Protein AF-A0A7J7GD13-F1 (afdb_monomer)

Structure (mmCIF, N/CA/C/O backbone):
data_AF-A0A7J7GD13-F1
#
_entry.id   AF-A0A7J7GD13-F1
#
loop_
_atom_site.group_PDB
_atom_site.id
_atom_site.type_symbol
_atom_site.label_atom_id
_atom_site.label_alt_id
_atom_site.label_comp_id
_atom_site.label_asym_id
_atom_site.label_entity_id
_atom_site.label_seq_id
_atom_site.pdbx_PDB_ins_code
_atom_site.Cartn_x
_atom_site.Cartn_y
_atom_site.Cartn_z
_atom_site.occupancy
_atom_site.B_iso_or_equiv
_atom_site.auth_seq_id
_atom_site.auth_comp_id
_atom_site.auth_asym_id
_atom_site.auth_atom_id
_atom_site.pdbx_PDB_model_num
ATOM 1 N N . MET A 1 1 ? 20.157 -33.867 -25.858 1.00 37.59 1 MET A N 1
ATOM 2 C CA . MET A 1 1 ? 20.075 -34.233 -24.426 1.00 37.59 1 MET A CA 1
ATOM 3 C C . MET A 1 1 ? 19.777 -32.976 -23.620 1.00 37.59 1 MET A C 1
ATOM 5 O O . MET A 1 1 ? 20.691 -32.204 -23.361 1.00 37.59 1 MET A O 1
ATOM 9 N N . TYR A 1 2 ? 18.515 -32.733 -23.263 1.00 43.72 2 TYR A N 1
ATOM 10 C CA . TYR A 1 2 ? 18.184 -31.696 -22.284 1.00 43.72 2 TYR A CA 1
ATOM 11 C C . TYR A 1 2 ? 18.652 -32.196 -20.916 1.00 43.72 2 TYR A C 1
ATOM 13 O O . TYR A 1 2 ? 18.088 -33.141 -20.367 1.00 43.72 2 TYR A O 1
ATOM 21 N N . LYS A 1 3 ? 19.742 -31.624 -20.395 1.00 45.47 3 LYS A N 1
ATOM 22 C CA . LYS A 1 3 ? 20.149 -31.865 -19.010 1.00 45.47 3 LYS A CA 1
ATOM 23 C C . LYS A 1 3 ? 19.042 -31.303 -18.120 1.00 45.47 3 LYS A C 1
ATOM 25 O O . LYS A 1 3 ? 18.903 -30.089 -18.016 1.00 45.47 3 LYS A O 1
ATOM 30 N N . ASN A 1 4 ? 18.283 -32.192 -17.481 1.00 51.62 4 ASN A N 1
ATOM 31 C CA . ASN A 1 4 ? 17.417 -31.897 -16.340 1.00 51.62 4 ASN A CA 1
ATOM 32 C C . ASN A 1 4 ? 18.278 -31.433 -15.154 1.00 51.62 4 ASN A C 1
ATOM 34 O O . ASN A 1 4 ? 18.417 -32.127 -14.148 1.00 51.62 4 ASN A O 1
ATOM 38 N N . VAL A 1 5 ? 18.890 -30.257 -15.272 1.00 56.25 5 VAL A N 1
ATOM 39 C CA . VAL A 1 5 ? 19.387 -29.536 -14.109 1.00 56.25 5 VAL A CA 1
ATOM 40 C C . VAL A 1 5 ? 18.136 -28.972 -13.459 1.00 56.25 5 VAL A C 1
ATOM 42 O O . VAL A 1 5 ? 17.621 -27.942 -13.887 1.00 56.25 5 VAL A O 1
ATOM 45 N N . LYS A 1 6 ? 17.592 -29.687 -12.470 1.00 57.66 6 LYS A N 1
ATOM 46 C CA . LYS A 1 6 ? 16.615 -29.115 -11.542 1.00 57.66 6 LYS A CA 1
ATOM 47 C C . LYS A 1 6 ? 17.310 -27.933 -10.863 1.00 57.66 6 LYS A C 1
ATOM 49 O O . LYS A 1 6 ? 17.973 -28.122 -9.846 1.00 57.66 6 LYS A O 1
ATOM 54 N N . LYS A 1 7 ? 17.236 -26.734 -11.457 1.00 62.88 7 LYS A N 1
ATOM 55 C CA . LYS A 1 7 ? 17.596 -25.492 -10.768 1.00 62.88 7 LYS A CA 1
ATOM 56 C C . LYS A 1 7 ? 16.811 -25.512 -9.464 1.00 62.88 7 LYS A C 1
ATOM 58 O O . LYS A 1 7 ? 15.600 -25.738 -9.473 1.00 62.88 7 LYS A O 1
ATOM 63 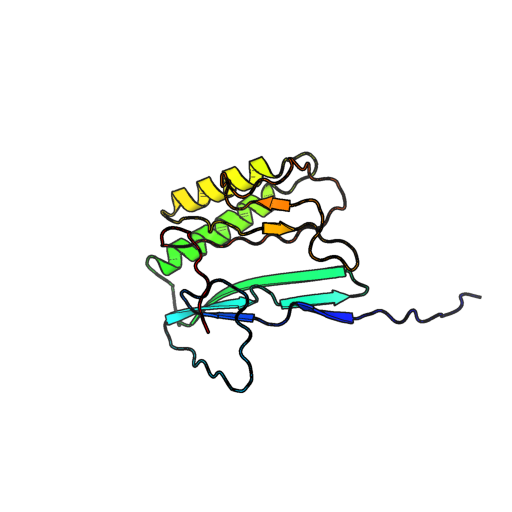N N . LYS A 1 8 ? 17.515 -25.397 -8.343 1.00 72.62 8 LYS A N 1
ATOM 64 C CA . LYS A 1 8 ? 16.888 -25.340 -7.029 1.00 72.62 8 LYS A CA 1
ATOM 65 C C . LYS A 1 8 ? 16.186 -23.985 -6.967 1.00 72.62 8 LYS A C 1
ATOM 67 O O . LYS A 1 8 ? 16.841 -22.979 -6.748 1.00 72.62 8 LYS A O 1
ATOM 72 N N . ILE A 1 9 ? 14.896 -23.969 -7.292 1.00 79.75 9 ILE A N 1
ATOM 73 C CA . ILE A 1 9 ? 14.078 -22.757 -7.253 1.00 79.75 9 ILE A CA 1
ATOM 74 C C . ILE A 1 9 ? 13.967 -22.350 -5.789 1.00 79.75 9 ILE A C 1
ATOM 76 O O . ILE A 1 9 ? 13.444 -23.117 -4.972 1.00 79.75 9 ILE A O 1
ATOM 80 N N . GLU A 1 10 ? 14.489 -21.175 -5.457 1.00 83.25 10 GLU A N 1
ATOM 81 C CA . GLU A 1 10 ? 14.335 -20.613 -4.122 1.00 83.25 10 GLU A CA 1
ATOM 82 C C . GLU A 1 10 ? 12.887 -20.186 -3.927 1.00 83.25 10 GLU A C 1
ATOM 84 O O . GLU A 1 10 ? 12.298 -19.519 -4.772 1.00 83.25 10 GLU A O 1
ATOM 89 N N . ARG A 1 11 ? 12.283 -20.630 -2.833 1.00 86.56 11 ARG A N 1
ATOM 90 C CA . ARG A 1 11 ? 10.897 -20.322 -2.501 1.00 86.56 11 ARG A CA 1
ATOM 91 C C . ARG A 1 11 ? 10.781 -20.168 -1.002 1.00 86.56 11 ARG A C 1
ATOM 93 O O . ARG A 1 11 ? 11.391 -20.946 -0.264 1.00 86.56 11 ARG A O 1
ATOM 100 N N . GLY A 1 12 ? 9.981 -19.213 -0.567 1.00 85.44 12 GLY A N 1
ATOM 101 C CA . GLY A 1 12 ? 9.868 -18.921 0.848 1.00 85.44 12 GLY A CA 1
ATOM 102 C C . GLY A 1 12 ? 9.053 -17.678 1.136 1.00 85.44 12 GLY A C 1
ATOM 103 O O . GLY A 1 12 ? 8.277 -17.199 0.304 1.00 85.44 12 GLY A O 1
ATOM 104 N N . VAL A 1 13 ? 9.250 -17.188 2.351 1.00 85.69 13 VAL A N 1
ATOM 105 C CA . VAL A 1 13 ? 8.640 -15.968 2.865 1.00 85.69 13 VAL A CA 1
ATOM 106 C C . VAL A 1 13 ? 9.480 -14.791 2.380 1.00 85.69 13 VAL A C 1
ATOM 108 O O . VAL A 1 13 ? 10.656 -14.696 2.716 1.00 85.69 13 VAL A O 1
ATOM 111 N N . ALA A 1 14 ? 8.884 -13.929 1.561 1.00 83.62 14 ALA A N 1
ATOM 112 C CA . ALA A 1 14 ? 9.490 -12.666 1.150 1.00 83.62 14 ALA A CA 1
ATOM 113 C C . ALA A 1 14 ? 9.319 -11.598 2.232 1.00 83.62 14 ALA A C 1
ATOM 115 O O . ALA A 1 14 ? 10.210 -10.782 2.434 1.00 83.62 14 ALA A O 1
ATOM 116 N N . PHE A 1 15 ? 8.183 -11.632 2.933 1.00 83.00 15 PHE A N 1
ATOM 117 C CA . PHE A 1 15 ? 7.893 -10.729 4.036 1.00 83.00 15 PHE A CA 1
ATOM 118 C C . PHE A 1 15 ? 7.016 -11.468 5.075 1.00 83.00 15 PHE A C 1
ATOM 120 O O . PHE A 1 15 ? 6.094 -12.192 4.675 1.00 83.00 15 PHE A O 1
ATOM 127 N N . PRO A 1 16 ? 7.362 -11.418 6.382 1.00 84.31 16 PRO A N 1
ATOM 128 C CA . PRO A 1 16 ? 6.646 -12.137 7.439 1.00 84.31 16 PRO A CA 1
ATOM 129 C C . PRO A 1 16 ? 5.181 -11.713 7.580 1.00 84.31 16 PRO A C 1
ATOM 131 O O . PRO A 1 16 ? 4.806 -10.577 7.326 1.00 84.31 16 PRO A O 1
ATOM 134 N N . THR A 1 17 ? 4.337 -12.623 8.060 1.00 82.06 17 THR A N 1
ATOM 135 C CA . THR A 1 17 ? 2.936 -12.298 8.340 1.00 82.06 17 THR A CA 1
ATOM 136 C C . THR A 1 17 ? 2.841 -11.310 9.505 1.00 82.06 17 THR A C 1
ATOM 138 O O . THR A 1 17 ? 3.108 -11.670 10.649 1.00 82.06 17 THR A O 1
ATOM 141 N N . CYS A 1 18 ? 2.413 -10.082 9.214 1.00 82.56 18 CYS A N 1
ATOM 142 C CA . CYS A 1 18 ? 2.107 -9.059 10.213 1.00 82.56 18 CYS A CA 1
ATOM 143 C C . CYS A 1 18 ? 0.594 -8.853 10.341 1.00 82.56 18 CYS A C 1
ATOM 145 O O . CYS A 1 18 ? -0.135 -8.904 9.345 1.00 82.56 18 CYS A O 1
ATOM 147 N N . VAL A 1 19 ? 0.125 -8.607 11.564 1.00 84.19 19 VAL A N 1
ATOM 148 C CA . VAL A 1 19 ? -1.296 -8.409 11.882 1.00 84.19 19 VAL A CA 1
ATOM 149 C C . VAL A 1 19 ? -1.446 -7.142 12.715 1.00 84.19 19 VAL A C 1
ATOM 151 O O . VAL A 1 19 ? -1.350 -7.179 13.934 1.00 84.19 19 VAL A O 1
ATOM 154 N N . SER A 1 20 ? -1.679 -6.003 12.072 1.00 85.44 20 SER A N 1
ATOM 155 C CA . SER A 1 20 ? -1.788 -4.723 12.781 1.00 85.44 20 SER A CA 1
ATOM 156 C C . SER A 1 20 ? -3.236 -4.421 13.160 1.00 85.44 20 SER A C 1
ATOM 158 O O . SER A 1 20 ? -4.128 -4.450 12.312 1.00 85.44 20 SER A O 1
ATOM 160 N N . VAL A 1 21 ? -3.485 -4.095 14.427 1.00 86.38 21 VAL A N 1
ATOM 161 C CA . VAL A 1 21 ? -4.838 -3.855 14.953 1.00 86.38 21 VAL A CA 1
ATOM 162 C C . VAL A 1 21 ? -5.070 -2.357 15.166 1.00 86.38 21 VAL A C 1
ATOM 164 O O . VAL A 1 21 ? -4.202 -1.655 15.682 1.00 86.38 21 VAL A O 1
ATOM 167 N N . ASN A 1 22 ? -6.242 -1.860 14.762 1.00 85.31 22 ASN A N 1
ATOM 168 C CA . ASN A 1 22 ? -6.743 -0.503 15.011 1.00 85.31 22 ASN A CA 1
ATOM 169 C C . ASN A 1 22 ? -5.763 0.622 14.632 1.00 85.31 22 ASN A C 1
ATOM 171 O O . ASN A 1 22 ? -5.616 0.932 13.448 1.00 85.31 22 ASN A O 1
ATOM 175 N N . ASN A 1 23 ? -5.134 1.256 15.623 1.00 83.56 23 ASN A N 1
ATOM 176 C CA . ASN A 1 23 ? -4.217 2.383 15.454 1.00 83.56 23 ASN A CA 1
ATOM 177 C C . ASN A 1 23 ? -2.791 1.957 15.077 1.00 83.56 23 ASN A C 1
ATOM 179 O O . ASN A 1 23 ? -1.992 2.811 14.693 1.00 83.56 23 ASN A O 1
ATOM 183 N N . THR A 1 24 ? -2.455 0.671 15.188 1.00 83.00 24 THR A N 1
ATOM 184 C CA . THR A 1 24 ? -1.166 0.163 14.718 1.00 83.00 24 THR A CA 1
ATOM 185 C C . THR A 1 24 ? -1.153 0.176 13.194 1.00 83.00 24 THR A C 1
ATOM 187 O O . THR A 1 24 ? -2.054 -0.364 12.549 1.00 83.00 24 THR A O 1
ATOM 190 N N . LEU A 1 25 ? -0.130 0.814 12.622 1.00 78.62 25 LEU A N 1
ATOM 191 C CA . LEU A 1 25 ? -0.042 1.059 11.186 1.00 78.62 25 LEU A CA 1
ATOM 192 C C . LEU A 1 25 ? 0.344 -0.208 10.410 1.00 78.62 25 LEU A C 1
ATOM 194 O O . LEU A 1 25 ? -0.469 -0.761 9.680 1.00 78.62 25 LEU A O 1
ATOM 198 N N . CYS A 1 26 ? 1.569 -0.691 10.613 1.00 80.38 26 CYS A N 1
ATOM 199 C CA . CYS A 1 26 ? 2.180 -1.801 9.882 1.00 80.38 26 CYS A CA 1
ATOM 200 C C . CYS A 1 26 ? 3.199 -2.540 10.774 1.00 80.38 26 CYS A C 1
ATOM 202 O O . CYS A 1 26 ? 3.454 -2.122 11.906 1.00 80.38 26 CYS A O 1
ATOM 204 N N . HIS A 1 27 ? 3.762 -3.643 10.269 1.00 80.38 27 HIS A N 1
ATOM 205 C CA . HIS A 1 27 ? 4.907 -4.364 10.849 1.00 80.38 27 HIS A CA 1
ATOM 206 C C . HIS A 1 27 ? 4.691 -4.985 12.244 1.00 80.38 27 HIS A C 1
ATOM 208 O O . HIS A 1 27 ? 5.654 -5.345 12.927 1.00 80.38 27 HIS A O 1
ATOM 214 N N . PHE A 1 28 ? 3.444 -5.171 12.688 1.00 81.75 28 PHE A N 1
ATOM 215 C CA . PHE A 1 28 ? 3.184 -5.880 13.940 1.00 81.75 28 PHE A CA 1
ATOM 216 C C . PHE A 1 28 ? 3.306 -7.399 13.756 1.00 81.75 28 PHE A C 1
ATOM 218 O O . PHE A 1 28 ? 2.366 -8.070 13.328 1.00 81.75 28 PHE A O 1
ATOM 225 N N . SER A 1 29 ? 4.484 -7.937 14.075 1.00 82.56 29 SER A N 1
ATOM 226 C CA . SER A 1 29 ? 4.770 -9.376 14.143 1.00 82.56 29 SER A CA 1
ATOM 227 C C . SER A 1 29 ? 5.214 -9.730 15.568 1.00 82.56 29 SER A C 1
ATOM 229 O O . SER A 1 29 ? 6.415 -9.695 15.854 1.00 82.56 29 SER A O 1
ATOM 231 N N . PRO A 1 30 ? 4.275 -10.022 16.487 1.00 81.31 30 PRO A N 1
ATOM 232 C CA . PRO A 1 30 ? 4.603 -10.249 17.888 1.00 81.31 30 PRO A CA 1
ATOM 233 C C . PRO A 1 30 ? 5.500 -11.479 18.070 1.00 81.31 30 PRO A C 1
ATOM 235 O O . PRO A 1 30 ? 5.373 -12.487 17.376 1.00 81.31 30 PRO A O 1
ATOM 238 N N . LEU A 1 31 ? 6.411 -11.397 19.042 1.00 83.88 31 LEU A N 1
ATOM 239 C CA . LEU A 1 31 ? 7.132 -12.562 19.552 1.00 83.88 31 LEU A CA 1
ATOM 240 C C . LEU A 1 31 ? 6.198 -13.402 20.430 1.00 83.88 31 LEU A C 1
ATOM 242 O O . LEU A 1 31 ? 5.195 -12.903 20.926 1.00 83.88 31 LEU A O 1
ATOM 246 N N . ALA A 1 32 ? 6.571 -14.654 20.704 1.00 82.06 32 ALA A N 1
ATOM 247 C CA . ALA A 1 32 ? 5.786 -15.562 21.550 1.00 82.06 32 ALA A CA 1
ATOM 248 C C . ALA A 1 32 ? 5.501 -15.033 22.974 1.00 82.06 32 ALA A C 1
ATOM 250 O O . ALA A 1 32 ? 4.648 -15.573 23.664 1.00 82.06 32 ALA A O 1
ATOM 251 N N . SER A 1 33 ? 6.218 -14.001 23.426 1.00 81.12 33 SER A N 1
ATOM 252 C CA . SER A 1 33 ? 5.997 -13.324 24.708 1.00 81.12 33 SER A CA 1
ATOM 253 C C . SER A 1 33 ? 4.919 -12.235 24.671 1.00 81.12 33 SER A C 1
ATOM 255 O O . SER A 1 33 ? 4.512 -11.770 25.731 1.00 81.12 33 SER A O 1
ATOM 257 N N . ASN A 1 34 ? 4.500 -11.792 23.483 1.00 76.81 34 ASN A N 1
ATOM 258 C CA . ASN A 1 34 ? 3.550 -10.701 23.294 1.00 76.81 34 ASN A CA 1
ATOM 259 C C . ASN A 1 34 ? 2.230 -11.271 22.771 1.00 76.81 34 ASN A C 1
ATOM 261 O O . ASN A 1 34 ? 2.089 -11.549 21.582 1.00 76.81 34 ASN A O 1
ATOM 265 N N . GLU A 1 35 ? 1.260 -11.440 23.663 1.00 76.19 35 GLU A N 1
ATOM 266 C CA . GLU A 1 35 ? -0.086 -11.874 23.297 1.00 76.19 35 GLU A CA 1
ATOM 267 C C . GLU A 1 35 ? -0.984 -10.655 23.063 1.00 76.19 35 GLU A C 1
ATOM 269 O O . GLU A 1 35 ? -1.067 -9.755 23.897 1.00 76.19 35 GLU A O 1
ATOM 274 N N . VAL A 1 36 ? -1.663 -10.632 21.916 1.00 79.94 36 VAL A N 1
ATOM 275 C CA . VAL A 1 36 ? -2.724 -9.668 21.607 1.00 79.94 36 VAL A CA 1
ATOM 276 C C . VAL A 1 36 ? -3.978 -10.466 21.296 1.00 79.94 36 VAL A C 1
ATOM 278 O O . VAL A 1 36 ? -3.973 -11.311 20.399 1.00 79.94 36 VAL A O 1
ATOM 281 N N . VAL A 1 37 ? -5.040 -10.217 22.058 1.00 85.31 37 VAL A N 1
ATOM 282 C CA . VAL A 1 37 ? -6.351 -10.833 21.845 1.00 85.31 37 VAL A CA 1
ATOM 283 C C . VAL A 1 37 ? -7.183 -9.881 21.000 1.00 85.31 37 VAL A C 1
ATOM 285 O O . VAL A 1 37 ? -7.230 -8.689 21.278 1.00 85.31 37 VAL A O 1
ATOM 288 N N . LEU A 1 38 ? -7.792 -10.418 19.947 1.00 86.88 38 LEU A N 1
ATOM 289 C CA . LEU A 1 38 ? -8.651 -9.669 19.040 1.00 86.88 38 LEU A CA 1
ATOM 290 C C . LEU A 1 38 ? -10.074 -9.602 19.598 1.00 86.88 38 LEU A C 1
ATOM 292 O O . LEU A 1 38 ? -10.607 -10.628 20.032 1.00 86.88 38 LEU A O 1
ATOM 296 N N . GLU A 1 39 ? -10.691 -8.426 19.537 1.00 86.81 39 GLU A N 1
ATOM 297 C CA . GLU A 1 39 ? -12.050 -8.187 20.026 1.00 86.81 39 GLU A CA 1
ATOM 298 C C . GLU A 1 39 ? -13.041 -7.928 18.877 1.00 86.81 39 GLU A C 1
ATOM 300 O O . GLU A 1 39 ? -12.670 -7.610 17.743 1.00 86.81 39 GLU A O 1
ATOM 305 N N . GLU A 1 40 ? -14.338 -8.104 19.150 1.00 86.25 40 GLU A N 1
ATOM 306 C CA . GLU A 1 40 ? -15.388 -7.787 18.177 1.00 86.25 40 GLU A CA 1
ATOM 307 C C . GLU A 1 40 ? -15.428 -6.272 17.919 1.00 86.25 40 GLU A C 1
ATOM 309 O O . GLU A 1 40 ? -15.478 -5.469 18.849 1.00 86.25 40 GLU A O 1
ATOM 314 N N . GLY A 1 41 ? -15.410 -5.880 16.645 1.00 84.00 41 GLY A N 1
ATOM 315 C CA . GLY A 1 41 ? -15.323 -4.485 16.201 1.00 84.00 41 GLY A CA 1
ATOM 316 C C . GLY A 1 41 ? -13.901 -3.997 15.904 1.00 84.00 41 GLY A C 1
ATOM 317 O O . GLY A 1 41 ? -13.741 -2.896 15.363 1.00 84.00 41 GLY A O 1
ATOM 318 N N . ASP A 1 42 ? -12.873 -4.808 16.176 1.00 86.31 42 ASP A N 1
ATOM 319 C CA . ASP A 1 42 ? -11.495 -4.451 15.846 1.00 86.31 42 ASP A CA 1
ATOM 320 C C . ASP A 1 42 ? -11.261 -4.412 14.336 1.00 86.31 42 ASP A C 1
ATOM 322 O O . ASP A 1 42 ? -11.633 -5.317 13.581 1.00 86.31 42 ASP A O 1
ATOM 326 N N . MET A 1 43 ? -10.568 -3.365 13.890 1.00 83.50 43 MET A N 1
ATOM 327 C CA . MET A 1 43 ? -10.080 -3.258 12.523 1.00 83.50 43 MET A CA 1
ATOM 328 C C . MET A 1 43 ? -8.698 -3.897 12.425 1.00 83.50 43 MET A C 1
ATOM 330 O O . MET A 1 43 ? -7.686 -3.309 12.820 1.00 83.50 43 MET A O 1
ATOM 334 N N . VAL A 1 44 ? -8.654 -5.077 11.825 1.00 86.56 44 VAL A N 1
ATOM 335 C CA . VAL A 1 44 ? -7.442 -5.858 11.627 1.00 86.56 44 VAL A CA 1
ATOM 336 C C . VAL A 1 44 ? -6.927 -5.658 10.211 1.00 86.56 44 VAL A C 1
ATOM 338 O O . VAL A 1 44 ? -7.566 -6.010 9.221 1.00 86.56 44 VAL A O 1
ATOM 341 N N . LYS A 1 45 ? -5.722 -5.113 10.113 1.00 84.62 45 LYS A N 1
ATOM 342 C CA . LYS A 1 45 ? -4.927 -5.092 8.889 1.00 84.62 45 LYS A CA 1
ATOM 343 C C . LYS A 1 45 ? -4.192 -6.427 8.820 1.00 84.62 45 LYS A C 1
ATOM 345 O O . LYS A 1 45 ? -3.134 -6.611 9.426 1.00 84.62 45 LYS A O 1
ATOM 350 N N . ILE A 1 46 ? -4.830 -7.394 8.166 1.00 66.50 46 ILE A N 1
ATOM 351 C CA . ILE A 1 46 ? -4.275 -8.721 7.927 1.00 66.50 46 ILE A CA 1
ATOM 352 C C . ILE A 1 46 ? -3.295 -8.574 6.780 1.00 66.50 46 ILE A C 1
ATOM 354 O O . ILE A 1 46 ? -3.696 -8.328 5.643 1.00 66.50 46 ILE A O 1
ATOM 358 N N . CYS A 1 47 ? -2.020 -8.775 7.100 1.00 57.53 47 CYS A N 1
ATOM 359 C CA . CYS A 1 47 ? -0.905 -8.510 6.212 1.00 57.53 47 CYS A CA 1
ATOM 360 C C . CYS A 1 47 ? -0.828 -7.021 5.890 1.00 57.53 47 CYS A C 1
ATOM 362 O O . CYS A 1 47 ? -1.494 -6.573 4.982 1.00 57.53 47 CYS A O 1
ATOM 364 N N . SER A 1 48 ? 0.059 -6.255 6.513 1.00 46.91 48 SER A N 1
ATOM 365 C CA . SER A 1 48 ? 0.678 -5.182 5.714 1.00 46.91 48 SER A CA 1
ATOM 366 C C . SER A 1 48 ? 1.669 -5.775 4.688 1.00 46.91 48 SER A C 1
ATOM 368 O O . SER A 1 48 ? 2.222 -5.050 3.884 1.00 46.91 48 SER A O 1
ATOM 370 N N . ASP A 1 49 ? 1.882 -7.105 4.703 1.00 50.75 49 ASP A N 1
ATOM 371 C CA . ASP A 1 49 ? 3.245 -7.629 4.678 1.00 50.75 49 ASP A CA 1
ATOM 372 C C . ASP A 1 49 ? 3.375 -9.144 4.410 1.00 50.75 49 ASP A C 1
ATOM 374 O O . ASP A 1 49 ? 4.468 -9.684 4.485 1.00 50.75 49 ASP A O 1
ATOM 378 N N . MET A 1 50 ? 2.315 -9.908 4.113 1.00 61.06 50 MET A N 1
ATOM 379 C CA . MET A 1 50 ? 2.540 -11.319 3.757 1.00 61.06 50 MET A CA 1
ATOM 380 C C . MET A 1 50 ? 3.062 -11.375 2.332 1.00 61.06 50 MET A C 1
ATOM 382 O O . MET A 1 50 ? 2.316 -11.221 1.363 1.00 61.06 50 MET A O 1
ATOM 386 N N . GLY A 1 51 ? 4.365 -11.599 2.233 1.00 70.62 51 GLY A N 1
ATOM 387 C CA . GLY A 1 51 ? 5.066 -11.763 0.979 1.00 70.62 51 GLY A CA 1
ATOM 388 C C . GLY A 1 51 ? 5.465 -13.213 0.779 1.00 70.62 51 GLY A C 1
ATOM 389 O O . GLY A 1 51 ? 6.117 -13.798 1.645 1.00 70.62 51 GLY A O 1
ATOM 390 N N . CYS A 1 52 ? 5.156 -13.793 -0.374 1.00 83.25 52 CYS A N 1
ATOM 391 C CA . CYS A 1 52 ? 5.832 -15.004 -0.830 1.00 83.25 52 CYS A CA 1
ATOM 392 C C . CYS A 1 52 ? 6.781 -14.654 -1.974 1.00 83.25 52 CYS A C 1
ATOM 394 O O . CYS A 1 52 ? 6.555 -13.696 -2.714 1.00 83.25 52 CYS A O 1
ATOM 396 N N . HIS A 1 53 ? 7.863 -15.417 -2.111 1.00 87.56 53 HIS A N 1
ATOM 397 C CA . HIS A 1 53 ? 8.678 -15.347 -3.317 1.00 87.56 53 HIS A CA 1
ATOM 398 C C . HIS A 1 53 ? 8.874 -16.722 -3.939 1.00 87.56 53 HIS A C 1
ATOM 400 O O . HIS A 1 53 ? 8.976 -17.737 -3.243 1.00 87.56 53 HIS A O 1
ATOM 406 N N . ILE A 1 54 ? 8.949 -16.735 -5.267 1.00 87.12 54 ILE A N 1
ATOM 407 C CA . ILE A 1 54 ? 9.336 -17.894 -6.070 1.00 87.12 54 ILE A CA 1
ATOM 408 C C . ILE A 1 54 ? 10.432 -17.424 -7.017 1.00 87.12 54 ILE A C 1
ATOM 410 O O . ILE A 1 54 ? 10.229 -16.489 -7.779 1.00 87.12 54 ILE A O 1
ATOM 414 N N . ASP A 1 55 ? 11.601 -18.050 -6.957 1.00 87.88 55 ASP A N 1
ATOM 415 C CA . ASP A 1 55 ? 12.794 -17.685 -7.730 1.00 87.88 55 ASP A CA 1
ATOM 416 C C . ASP A 1 55 ? 13.200 -16.206 -7.574 1.00 87.88 55 ASP A C 1
ATOM 418 O O . ASP A 1 55 ? 13.704 -15.581 -8.501 1.00 87.88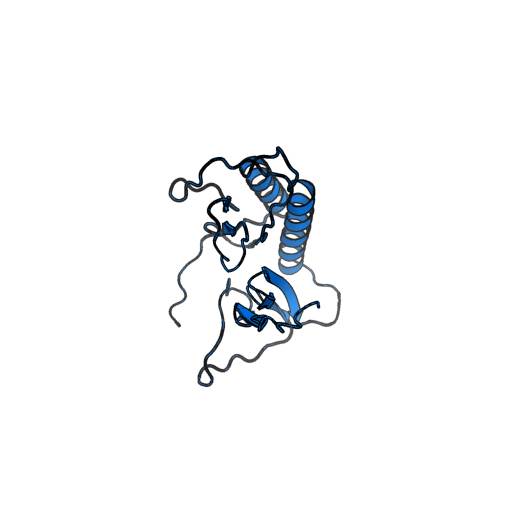 55 ASP A O 1
ATOM 422 N N . GLY A 1 56 ? 12.917 -15.622 -6.405 1.00 82.44 56 GLY A N 1
ATOM 423 C CA . GLY A 1 56 ? 13.157 -14.203 -6.126 1.00 82.44 56 GLY A CA 1
ATOM 424 C C . GLY A 1 56 ? 12.089 -13.248 -6.673 1.00 82.44 56 GLY A C 1
ATOM 425 O O . GLY A 1 56 ? 12.193 -12.051 -6.428 1.00 82.44 56 GLY A O 1
ATOM 426 N N . PHE A 1 57 ? 11.056 -13.733 -7.369 1.00 87.31 57 PHE A N 1
ATOM 427 C CA . PHE A 1 57 ? 9.888 -12.924 -7.730 1.00 87.31 57 PHE A CA 1
ATOM 428 C C . PHE A 1 57 ? 8.945 -12.824 -6.543 1.00 87.31 57 PHE A C 1
ATOM 430 O O . PHE A 1 57 ? 8.449 -13.843 -6.065 1.00 87.31 57 PHE A O 1
ATOM 437 N N . ILE A 1 58 ? 8.728 -11.602 -6.075 1.00 88.38 58 ILE A N 1
ATOM 438 C CA . ILE A 1 58 ? 8.001 -11.304 -4.845 1.00 88.38 58 ILE A CA 1
ATOM 439 C C . ILE A 1 58 ? 6.534 -11.009 -5.170 1.00 88.38 58 ILE A C 1
ATOM 441 O O . ILE A 1 58 ? 6.234 -10.290 -6.121 1.00 88.38 58 ILE A O 1
ATOM 445 N N . ALA A 1 59 ? 5.626 -11.540 -4.358 1.00 86.38 59 ALA A N 1
ATOM 446 C CA . ALA A 1 59 ? 4.219 -11.170 -4.340 1.00 86.38 59 ALA A CA 1
ATOM 447 C C . ALA A 1 59 ? 3.825 -10.855 -2.896 1.00 86.38 59 ALA A C 1
ATOM 449 O O . ALA A 1 59 ? 3.853 -11.748 -2.049 1.00 86.38 59 ALA A O 1
ATOM 450 N N . VAL A 1 60 ? 3.479 -9.594 -2.630 1.00 86.62 60 VAL A N 1
ATOM 451 C CA . VAL A 1 60 ? 2.992 -9.119 -1.328 1.00 86.62 60 VAL A CA 1
ATOM 452 C C . VAL A 1 60 ? 1.531 -8.724 -1.472 1.00 86.62 60 VAL A C 1
ATOM 454 O O . VAL A 1 60 ? 1.143 -8.137 -2.484 1.00 86.62 60 VAL A O 1
ATOM 457 N N . VAL A 1 61 ? 0.722 -9.063 -0.474 1.00 86.44 61 VAL A N 1
ATOM 458 C CA . VAL A 1 61 ? -0.683 -8.661 -0.405 1.00 86.44 61 VAL A CA 1
ATOM 459 C C . VAL A 1 61 ? -0.993 -8.099 0.969 1.00 86.44 61 VAL A C 1
ATOM 461 O O . VAL A 1 61 ? -0.510 -8.621 1.976 1.00 86.44 61 VAL A O 1
ATOM 464 N N . ALA A 1 62 ? -1.833 -7.067 0.983 1.00 86.06 62 ALA A N 1
ATOM 465 C CA . ALA A 1 62 ? -2.366 -6.484 2.193 1.00 86.06 62 ALA A CA 1
ATOM 466 C C . ALA A 1 62 ? -3.888 -6.381 2.158 1.00 86.06 62 ALA A C 1
ATOM 468 O O . ALA A 1 62 ? -4.469 -6.090 1.109 1.00 86.06 62 ALA A O 1
ATOM 469 N N . HIS A 1 63 ? -4.544 -6.648 3.291 1.00 87.06 63 HIS A N 1
ATOM 470 C CA . HIS A 1 63 ? -5.998 -6.568 3.392 1.00 87.06 63 HIS A CA 1
ATOM 471 C C . HIS A 1 63 ? -6.462 -6.073 4.763 1.00 87.06 63 HIS A C 1
ATOM 473 O O . HIS A 1 63 ? -6.079 -6.598 5.805 1.00 87.06 63 HIS A O 1
ATOM 479 N N . THR A 1 64 ? -7.370 -5.103 4.760 1.00 88.00 64 THR A N 1
ATOM 480 C CA . THR A 1 64 ? -8.001 -4.598 5.980 1.00 88.00 64 THR A CA 1
ATOM 481 C C . THR A 1 64 ? -9.379 -5.217 6.141 1.0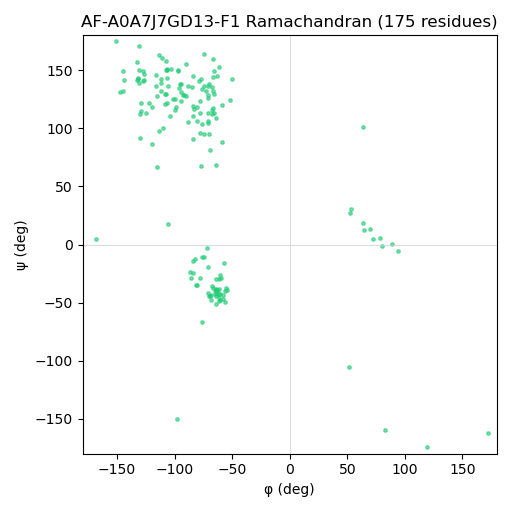0 88.00 64 THR A C 1
ATOM 483 O O . THR A 1 64 ? -10.223 -5.102 5.254 1.00 88.00 64 THR A O 1
ATOM 486 N N . HIS A 1 65 ? -9.614 -5.841 7.291 1.00 87.50 65 HIS A N 1
ATOM 487 C CA . HIS A 1 65 ? -10.878 -6.461 7.662 1.00 87.50 65 HIS A CA 1
ATOM 488 C C . HIS A 1 65 ? -11.343 -5.955 9.030 1.00 87.50 65 HIS A C 1
ATOM 490 O O . HIS A 1 65 ? -10.522 -5.640 9.887 1.00 87.50 65 HIS A O 1
ATOM 496 N N . VAL A 1 66 ? -12.653 -5.883 9.253 1.00 88.50 66 VAL A N 1
ATOM 497 C CA . VAL A 1 66 ? -13.227 -5.539 10.563 1.00 88.50 66 VAL A CA 1
ATOM 498 C C . VAL A 1 66 ? -13.855 -6.791 11.150 1.00 88.50 66 VAL A C 1
ATOM 500 O O . VAL A 1 66 ? -14.638 -7.455 10.473 1.00 88.50 66 VAL A O 1
ATOM 503 N N . LEU A 1 67 ? -13.520 -7.112 12.397 1.00 86.00 67 LEU A N 1
ATOM 504 C CA . LEU A 1 67 ? -14.014 -8.290 13.106 1.00 86.00 67 LEU A CA 1
ATOM 505 C C . LEU A 1 67 ? -15.441 -8.084 13.606 1.00 86.00 67 LEU A C 1
ATOM 507 O O . LEU A 1 67 ? -15.684 -7.996 14.803 1.00 86.00 67 LEU A O 1
ATOM 511 N N . GLN A 1 68 ? -16.397 -7.993 12.691 1.00 82.94 68 GLN A N 1
ATOM 512 C CA . GLN A 1 68 ? -17.806 -7.889 13.047 1.00 82.94 68 GLN A CA 1
ATOM 513 C C . GLN A 1 68 ? -18.700 -8.622 12.048 1.00 82.94 68 GLN A C 1
ATOM 515 O O . GLN A 1 68 ? -18.409 -8.707 10.852 1.00 82.94 68 GLN A O 1
ATOM 520 N N . GLY A 1 69 ? -19.828 -9.127 12.541 1.00 73.12 69 GLY A N 1
ATOM 521 C CA . GLY A 1 69 ? -20.885 -9.665 11.695 1.00 73.12 69 GLY A CA 1
ATOM 522 C C . GLY A 1 69 ? -21.809 -8.552 11.201 1.00 73.12 69 GLY A C 1
ATOM 523 O O . GLY A 1 69 ? -22.588 -8.014 11.979 1.00 73.12 69 GLY A O 1
ATOM 524 N N . GLY A 1 70 ? -21.768 -8.233 9.905 1.00 80.88 70 GLY A N 1
ATOM 525 C CA . GLY A 1 70 ? -22.695 -7.281 9.277 1.00 80.88 70 GLY A CA 1
ATOM 526 C C . GLY A 1 70 ? -22.017 -6.056 8.650 1.00 80.88 70 GLY A C 1
ATOM 527 O O . GLY A 1 70 ? -20.790 -6.004 8.552 1.00 80.88 70 GLY A O 1
ATOM 528 N N . PRO A 1 71 ? -22.803 -5.077 8.162 1.00 82.56 71 PRO A N 1
ATOM 529 C CA . PRO A 1 71 ? -22.259 -3.899 7.496 1.00 82.56 71 PRO A CA 1
ATOM 530 C C . PRO A 1 71 ? -21.459 -3.027 8.471 1.00 82.56 71 PRO A C 1
ATOM 532 O O . PRO A 1 71 ? -21.924 -2.709 9.564 1.00 82.56 71 PRO A O 1
ATOM 535 N N . VAL A 1 72 ? -20.258 -2.618 8.057 1.00 84.81 72 VAL A N 1
ATOM 536 C CA . VAL A 1 72 ? -19.449 -1.616 8.766 1.00 84.81 72 VAL A CA 1
ATOM 537 C C . VAL A 1 72 ? -20.029 -0.237 8.486 1.00 84.81 72 VAL A C 1
ATOM 539 O O . VAL A 1 72 ? -20.341 0.084 7.340 1.00 84.81 72 VAL A O 1
ATOM 542 N N . THR A 1 73 ? -20.182 0.579 9.527 1.00 87.06 73 THR A N 1
ATOM 543 C CA . THR A 1 73 ? -20.729 1.940 9.430 1.00 87.06 73 THR A CA 1
ATOM 544 C C . THR A 1 73 ? -19.859 2.937 10.185 1.00 87.06 73 THR A C 1
ATOM 546 O O . THR A 1 73 ? -19.161 2.565 11.125 1.00 87.06 73 THR A O 1
ATOM 549 N N . GLY A 1 74 ? -19.946 4.215 9.814 1.00 87.19 74 GLY A N 1
ATOM 550 C CA . GLY A 1 74 ? -19.193 5.300 10.444 1.00 87.19 74 GLY A CA 1
ATOM 551 C C . GLY A 1 74 ? -17.773 5.431 9.896 1.00 87.19 74 GLY A C 1
ATOM 552 O O . GLY A 1 74 ? -17.457 4.917 8.825 1.00 87.19 74 GLY A O 1
ATOM 553 N N . SER A 1 75 ? -16.900 6.075 10.671 1.00 84.38 75 SER A N 1
ATOM 554 C CA . SER A 1 75 ? -15.545 6.441 10.238 1.00 84.38 75 SER A CA 1
ATOM 555 C C . SER A 1 75 ? -14.675 5.249 9.824 1.00 84.38 75 SER A C 1
ATOM 557 O O . SER A 1 75 ? -13.807 5.389 8.965 1.00 84.38 75 SER A O 1
ATOM 559 N N . GLN A 1 76 ? -14.915 4.062 10.394 1.00 84.69 76 GLN A N 1
ATOM 560 C CA . GLN A 1 76 ? -14.240 2.825 9.991 1.00 84.69 76 GLN A CA 1
ATOM 561 C C . GLN A 1 76 ? -14.622 2.392 8.567 1.00 84.69 76 GLN A C 1
ATOM 563 O O . GLN A 1 76 ? -13.773 1.899 7.827 1.00 84.69 76 GLN A O 1
ATOM 568 N N . ALA A 1 77 ? -15.880 2.580 8.166 1.00 87.19 77 ALA A N 1
ATOM 569 C CA . ALA A 1 77 ? -16.321 2.280 6.808 1.00 87.19 77 ALA A CA 1
ATOM 570 C C . ALA A 1 77 ? -15.748 3.295 5.815 1.00 87.19 77 ALA A C 1
ATOM 572 O O . ALA A 1 77 ? -15.261 2.899 4.756 1.00 87.19 77 ALA A O 1
ATOM 573 N N . ASP A 1 78 ? -15.743 4.577 6.190 1.00 88.81 78 ASP A N 1
ATOM 574 C CA . ASP A 1 78 ? -15.234 5.664 5.352 1.00 88.81 78 ASP A CA 1
ATOM 575 C C . ASP A 1 78 ? -13.747 5.470 5.038 1.00 88.81 78 ASP A C 1
ATOM 577 O O . ASP A 1 78 ? -13.349 5.515 3.875 1.00 88.81 78 ASP A O 1
ATOM 581 N N . VAL A 1 79 ? -12.927 5.146 6.045 1.00 89.25 79 VAL A N 1
ATOM 582 C CA . VAL A 1 79 ? -11.481 4.945 5.852 1.00 89.25 79 VAL A CA 1
ATOM 583 C C . VAL A 1 79 ? -11.156 3.705 5.014 1.00 89.25 79 VAL A C 1
ATOM 585 O O . VAL A 1 79 ? -10.233 3.747 4.194 1.00 89.25 79 VAL A O 1
ATOM 588 N N . ILE A 1 80 ? -11.933 2.624 5.162 1.00 89.75 80 ILE A N 1
ATOM 589 C CA . ILE A 1 80 ? -11.786 1.402 4.355 1.00 89.75 80 ILE A CA 1
ATOM 590 C C . ILE A 1 80 ? -12.212 1.669 2.908 1.00 89.75 80 ILE A C 1
ATOM 592 O O . ILE A 1 80 ? -11.505 1.285 1.975 1.00 89.75 80 ILE A O 1
ATOM 596 N N . ALA A 1 81 ? -13.337 2.357 2.706 1.00 90.44 81 ALA A N 1
ATOM 597 C CA . ALA A 1 81 ? -13.814 2.733 1.380 1.00 90.44 81 ALA A CA 1
ATOM 598 C C . ALA A 1 81 ? -12.842 3.697 0.683 1.00 90.44 81 ALA A C 1
ATOM 600 O O . ALA A 1 81 ? -12.574 3.533 -0.511 1.00 90.44 81 ALA A O 1
ATOM 601 N N . ALA A 1 82 ? -12.261 4.642 1.427 1.00 91.06 82 ALA A N 1
ATOM 602 C CA . ALA A 1 82 ? -11.230 5.547 0.935 1.00 91.06 82 ALA A CA 1
ATOM 603 C C . ALA A 1 82 ? -9.986 4.777 0.476 1.00 91.06 82 ALA A C 1
ATOM 605 O O . ALA A 1 82 ? -9.518 4.995 -0.642 1.00 91.06 82 ALA A O 1
ATOM 606 N N . ALA A 1 83 ? -9.486 3.842 1.295 1.00 90.31 83 ALA A N 1
ATOM 607 C CA . ALA A 1 83 ? -8.334 3.005 0.952 1.00 90.31 83 ALA A CA 1
ATOM 608 C C . ALA A 1 83 ? -8.602 2.153 -0.293 1.00 90.31 83 ALA A C 1
ATOM 610 O O . ALA A 1 83 ? -7.794 2.144 -1.222 1.00 90.31 83 ALA A O 1
ATOM 611 N N . ASN A 1 84 ? -9.758 1.482 -0.349 1.00 91.56 84 ASN A N 1
ATOM 612 C CA . ASN A 1 84 ? -10.118 0.632 -1.481 1.00 91.56 84 ASN A CA 1
ATOM 613 C C . ASN A 1 84 ? -10.269 1.447 -2.774 1.00 91.56 84 ASN A C 1
ATOM 615 O O . ASN A 1 84 ? -9.734 1.073 -3.816 1.00 91.56 84 ASN A O 1
ATOM 619 N N . THR A 1 85 ? -10.933 2.601 -2.703 1.00 92.50 85 THR A N 1
ATOM 620 C CA . THR A 1 85 ? -11.100 3.494 -3.858 1.00 92.50 85 THR A CA 1
ATOM 621 C C . THR A 1 85 ? -9.755 4.057 -4.317 1.00 92.50 85 THR A C 1
ATOM 623 O O . THR A 1 85 ? -9.488 4.122 -5.517 1.00 92.50 85 THR A O 1
ATOM 626 N N . ALA A 1 86 ? -8.871 4.421 -3.386 1.00 90.12 86 ALA A N 1
ATOM 627 C CA . ALA A 1 86 ? -7.530 4.899 -3.705 1.00 90.12 86 ALA A CA 1
ATOM 628 C C . ALA A 1 86 ? -6.678 3.803 -4.364 1.00 90.12 86 ALA A C 1
ATOM 630 O O . ALA A 1 86 ? -6.028 4.076 -5.374 1.00 90.12 86 ALA A O 1
ATOM 631 N N . ALA A 1 87 ? -6.739 2.563 -3.870 1.00 89.31 87 ALA A N 1
ATOM 632 C CA . ALA A 1 87 ? -6.082 1.411 -4.488 1.00 89.31 87 ALA A CA 1
ATOM 633 C C . ALA A 1 87 ? -6.614 1.145 -5.907 1.00 89.31 87 ALA A C 1
ATOM 635 O O . ALA A 1 87 ? -5.845 0.934 -6.846 1.00 89.31 87 ALA A O 1
ATOM 636 N N . GLU A 1 88 ? -7.928 1.234 -6.097 1.00 91.25 88 GLU A N 1
ATOM 637 C CA . GLU A 1 88 ? -8.582 1.103 -7.396 1.00 91.25 88 GLU A CA 1
ATOM 638 C C . GLU A 1 88 ? -8.180 2.196 -8.398 1.00 91.25 88 GLU A C 1
ATOM 640 O O . GLU A 1 88 ? -8.012 1.929 -9.596 1.00 91.25 88 GLU A O 1
ATOM 645 N N . VAL A 1 89 ? -8.036 3.434 -7.930 1.00 91.12 89 VAL A N 1
ATOM 646 C CA . VAL A 1 89 ? -7.565 4.559 -8.743 1.00 91.12 89 VAL A CA 1
ATOM 647 C C . VAL A 1 89 ? -6.085 4.387 -9.078 1.00 91.12 89 VAL A C 1
ATOM 649 O O . VAL A 1 89 ? -5.716 4.523 -10.246 1.00 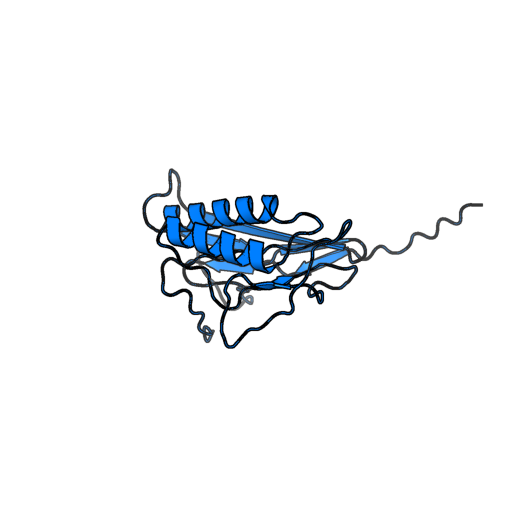91.12 89 VAL A O 1
ATOM 652 N N . ALA A 1 90 ? -5.255 4.005 -8.105 1.00 88.88 90 ALA A N 1
ATOM 653 C CA . ALA A 1 90 ? -3.840 3.718 -8.318 1.00 88.88 90 ALA A CA 1
ATOM 654 C C . ALA A 1 90 ? -3.650 2.615 -9.370 1.00 88.88 90 ALA A C 1
ATOM 656 O O . ALA A 1 90 ? -2.915 2.817 -10.337 1.00 88.88 90 ALA A O 1
ATOM 657 N N . LEU A 1 91 ? -4.403 1.513 -9.269 1.00 88.88 91 LEU A N 1
ATOM 658 C CA . LEU A 1 91 ? -4.398 0.417 -10.246 1.00 88.88 91 LEU A CA 1
ATOM 659 C C . LEU A 1 91 ? -4.705 0.897 -11.673 1.00 88.88 91 LEU A C 1
ATOM 661 O O . LEU A 1 91 ? -4.127 0.407 -12.641 1.00 88.88 91 LEU A O 1
ATOM 665 N N . ARG A 1 92 ? -5.612 1.868 -11.831 1.00 90.12 92 ARG A N 1
ATOM 666 C CA . ARG A 1 92 ? -5.980 2.413 -13.148 1.00 90.12 92 ARG A CA 1
ATOM 667 C C . ARG A 1 92 ? -4.942 3.395 -13.696 1.00 90.12 92 ARG A C 1
ATOM 669 O O . ARG A 1 92 ? -4.832 3.511 -14.922 1.00 90.12 92 ARG A O 1
ATOM 676 N N . LEU A 1 93 ? -4.218 4.091 -12.818 1.00 88.38 93 LEU A N 1
ATOM 677 C CA . LEU A 1 93 ? -3.196 5.086 -13.161 1.00 88.38 93 LEU A CA 1
ATOM 678 C C . LEU A 1 93 ? -1.807 4.485 -13.393 1.00 88.38 93 LEU A C 1
ATOM 680 O O . LEU A 1 93 ? -1.021 5.083 -14.129 1.00 88.38 93 LEU A O 1
ATOM 684 N N . LEU A 1 94 ? -1.526 3.308 -12.832 1.00 85.69 94 LEU A N 1
ATOM 685 C CA . LEU A 1 94 ? -0.311 2.529 -13.083 1.00 85.69 94 LEU A CA 1
ATOM 686 C C . LEU A 1 94 ? -0.321 1.973 -14.501 1.00 85.69 94 LEU A C 1
ATOM 688 O O . LEU A 1 94 ? -0.688 0.830 -14.770 1.00 85.69 94 LEU A O 1
ATOM 692 N N . ARG A 1 95 ? 0.057 2.836 -15.435 1.00 87.50 95 ARG A N 1
ATOM 693 C CA . ARG A 1 95 ? 0.202 2.509 -16.845 1.00 87.50 95 ARG A CA 1
ATOM 694 C C . ARG A 1 95 ? 1.550 3.001 -17.339 1.00 87.50 95 ARG A C 1
ATOM 696 O O . ARG A 1 95 ? 2.010 4.044 -16.867 1.00 87.50 95 ARG A O 1
ATOM 703 N N . PRO A 1 96 ? 2.136 2.317 -18.334 1.00 87.19 96 PRO A N 1
ATOM 704 C CA . PRO A 1 96 ? 3.323 2.815 -19.001 1.00 87.19 96 PRO A CA 1
ATOM 705 C C . PRO A 1 96 ? 3.128 4.269 -19.442 1.00 87.19 96 PRO A C 1
ATOM 707 O O . PRO A 1 96 ? 2.036 4.646 -19.883 1.00 87.19 96 PRO A O 1
ATOM 710 N N . ARG A 1 97 ? 4.187 5.071 -19.332 1.00 84.19 97 ARG A N 1
ATOM 711 C CA . ARG A 1 97 ? 4.231 6.510 -19.647 1.00 84.19 97 ARG A CA 1
ATOM 712 C C . ARG A 1 97 ? 3.522 7.456 -18.681 1.00 84.19 97 ARG A C 1
ATOM 714 O O . ARG A 1 97 ? 3.431 8.656 -18.945 1.00 84.19 97 ARG A O 1
ATOM 721 N N . ARG A 1 98 ? 2.996 6.948 -17.568 1.00 87.12 98 ARG A N 1
ATOM 722 C CA . ARG A 1 98 ? 2.510 7.791 -16.468 1.00 87.12 98 ARG A CA 1
ATOM 723 C C . ARG A 1 98 ? 3.626 8.064 -15.473 1.00 87.12 98 ARG A C 1
ATOM 725 O O . ARG A 1 98 ? 4.583 7.298 -15.375 1.00 87.12 98 ARG A O 1
ATOM 732 N N . LYS A 1 99 ? 3.492 9.171 -14.748 1.00 87.31 99 LYS A N 1
ATOM 733 C CA . LYS A 1 99 ? 4.434 9.568 -13.702 1.00 87.31 99 LYS A CA 1
ATOM 734 C C . LYS A 1 99 ? 3.924 9.132 -12.338 1.00 87.31 99 LYS A C 1
ATOM 736 O O . LYS A 1 99 ? 2.717 9.138 -12.094 1.00 87.31 99 LYS A O 1
ATOM 741 N N . ASN A 1 100 ? 4.846 8.833 -11.433 1.00 85.88 100 ASN A N 1
ATOM 742 C CA . ASN A 1 100 ? 4.538 8.560 -10.029 1.00 85.88 100 ASN A CA 1
ATOM 743 C C . ASN A 1 100 ? 3.738 9.698 -9.358 1.00 85.88 100 ASN A C 1
ATOM 745 O O . ASN A 1 100 ? 2.779 9.418 -8.644 1.00 85.88 100 ASN A O 1
ATOM 749 N N . LYS A 1 101 ? 4.048 10.967 -9.660 1.00 85.50 101 LYS A N 1
ATOM 750 C CA . LYS A 1 101 ? 3.319 12.142 -9.139 1.00 85.50 101 LYS A CA 1
ATOM 751 C C . LYS A 1 101 ? 1.814 12.132 -9.427 1.00 85.50 101 LYS A C 1
ATOM 753 O O . LYS A 1 101 ? 1.033 12.485 -8.547 1.00 85.50 101 LYS A O 1
ATOM 758 N N . ASP A 1 102 ? 1.403 11.695 -10.620 1.00 87.31 102 ASP A N 1
ATOM 759 C CA . ASP A 1 102 ? -0.017 11.641 -10.999 1.00 87.31 102 ASP A CA 1
ATOM 760 C C . ASP A 1 102 ? -0.794 10.693 -10.068 1.00 87.31 102 ASP A C 1
ATOM 762 O O . ASP A 1 102 ? -1.936 10.965 -9.692 1.00 87.31 102 ASP A O 1
ATOM 766 N N . VAL A 1 103 ? -0.158 9.579 -9.684 1.00 88.19 103 VAL A N 1
ATOM 767 C CA . VAL A 1 103 ? -0.718 8.578 -8.767 1.00 88.19 103 VAL A CA 1
ATOM 768 C C . VAL A 1 103 ? -0.837 9.168 -7.362 1.00 88.19 103 VAL A C 1
ATOM 770 O O . VAL A 1 103 ? -1.911 9.101 -6.763 1.00 88.19 103 VAL A O 1
ATOM 773 N N . THR A 1 104 ? 0.223 9.819 -6.875 1.00 87.50 104 THR A N 1
ATOM 774 C CA . THR A 1 104 ? 0.251 10.495 -5.570 1.00 87.50 104 THR A CA 1
ATOM 775 C C . THR A 1 104 ? -0.866 11.533 -5.432 1.00 87.50 104 THR A C 1
ATOM 777 O O . THR A 1 104 ? -1.613 11.520 -4.453 1.00 87.50 104 THR A O 1
ATOM 780 N N . GLU A 1 105 ? -1.030 12.415 -6.421 1.00 88.19 105 GLU A N 1
ATOM 781 C CA . GLU A 1 105 ? -2.079 13.442 -6.398 1.00 88.19 105 GLU A CA 1
ATOM 782 C C . GLU A 1 105 ? -3.489 12.845 -6.426 1.00 88.19 105 GLU A C 1
ATOM 784 O O . GLU A 1 105 ? -4.403 13.362 -5.778 1.00 88.19 105 GLU A O 1
ATOM 789 N N . ALA A 1 106 ? -3.693 11.770 -7.189 1.00 89.88 106 ALA A N 1
ATOM 790 C CA . ALA A 1 106 ? -4.994 11.126 -7.290 1.00 89.88 106 ALA A CA 1
ATOM 791 C C . ALA A 1 106 ? -5.394 10.439 -5.979 1.00 89.88 106 ALA A C 1
ATOM 793 O O . ALA A 1 106 ? -6.525 10.610 -5.527 1.00 89.88 106 ALA A O 1
ATOM 794 N N . ILE A 1 107 ? -4.463 9.726 -5.341 1.00 89.06 107 ILE A N 1
ATOM 795 C CA . ILE A 1 107 ? -4.687 9.066 -4.049 1.00 89.06 107 ILE A CA 1
ATOM 796 C C . ILE A 1 107 ? -5.054 10.097 -2.968 1.00 89.06 107 ILE A C 1
ATOM 798 O O . ILE A 1 107 ? -6.013 9.893 -2.223 1.00 89.06 107 ILE A O 1
ATOM 802 N N . GLN A 1 108 ? -4.364 11.243 -2.930 1.00 88.25 108 GLN A N 1
ATOM 803 C CA . GLN A 1 108 ? -4.682 12.327 -1.991 1.00 88.25 108 GLN A CA 1
ATOM 804 C C . GLN A 1 108 ? -6.075 12.920 -2.223 1.00 88.25 108 GLN A C 1
ATOM 806 O O . GLN A 1 108 ? -6.811 13.153 -1.265 1.00 88.25 108 GLN A O 1
ATOM 811 N N . LYS A 1 109 ? -6.462 13.139 -3.487 1.00 90.25 109 LYS A N 1
ATOM 812 C CA . LYS A 1 109 ? -7.803 13.640 -3.834 1.00 90.25 109 LYS A CA 1
ATOM 813 C C . LYS A 1 109 ? -8.897 12.664 -3.415 1.00 90.25 109 LYS A C 1
ATOM 815 O O . LYS A 1 109 ? -9.935 13.104 -2.932 1.00 90.25 109 LYS A O 1
ATOM 820 N N . VAL A 1 110 ? -8.664 11.360 -3.583 1.00 90.56 110 VAL A N 1
ATOM 821 C CA . VAL A 1 110 ? -9.603 10.329 -3.128 1.00 90.56 110 VAL A CA 1
ATOM 822 C C . VAL A 1 110 ? -9.731 10.373 -1.612 1.00 90.56 110 VAL A C 1
ATOM 824 O O . VAL A 1 110 ? -10.845 10.487 -1.123 1.00 90.56 110 VAL A O 1
ATOM 827 N N . ALA A 1 111 ? -8.626 10.357 -0.866 1.00 87.88 111 ALA A N 1
ATOM 828 C CA . ALA A 1 111 ? -8.693 10.403 0.595 1.00 87.88 111 ALA A CA 1
ATOM 829 C C . ALA A 1 111 ? -9.433 11.647 1.109 1.00 87.88 111 ALA A C 1
ATOM 831 O O . ALA A 1 111 ? -10.316 11.521 1.956 1.00 87.88 111 ALA A O 1
ATOM 832 N N . ALA A 1 112 ? -9.155 12.816 0.520 1.00 88.56 112 ALA A N 1
ATOM 833 C CA . ALA A 1 112 ? -9.838 14.061 0.858 1.00 88.56 112 ALA A CA 1
ATOM 834 C C . ALA A 1 112 ? -11.352 14.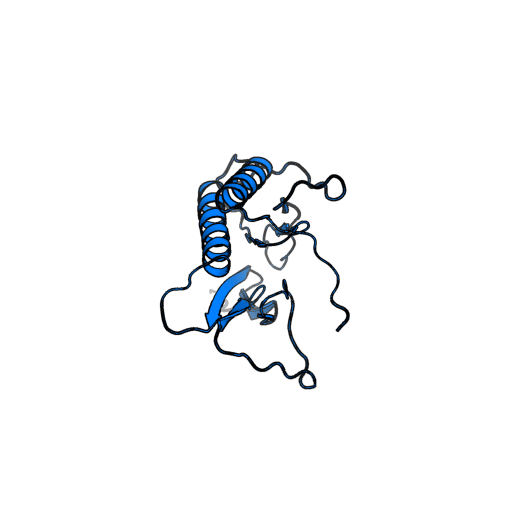021 0.577 1.00 88.56 112 ALA A C 1
ATOM 836 O O . ALA A 1 112 ? -12.110 14.679 1.278 1.00 88.56 112 ALA A O 1
ATOM 837 N N . ALA A 1 113 ? -11.808 13.247 -0.415 1.00 90.62 113 ALA A N 1
ATOM 838 C CA . ALA A 1 113 ? -13.234 13.090 -0.711 1.00 90.62 113 ALA A CA 1
ATOM 839 C C . ALA A 1 113 ? -13.994 12.266 0.346 1.00 90.62 113 ALA A C 1
ATOM 841 O O . ALA A 1 113 ? -15.216 12.365 0.420 1.00 90.62 113 ALA A O 1
ATOM 842 N N . TYR A 1 114 ? -13.282 11.471 1.148 1.00 88.12 114 TYR A N 1
ATOM 843 C CA . TYR A 1 114 ? -13.828 10.677 2.253 1.00 88.12 114 TYR A CA 1
ATOM 844 C C . TYR A 1 114 ? -13.484 11.278 3.629 1.00 88.12 114 TYR A C 1
ATOM 846 O O . TYR A 1 114 ? -13.507 10.562 4.626 1.00 88.12 114 TYR A O 1
ATOM 854 N N . ASP A 1 115 ? -13.085 12.557 3.686 1.00 88.31 115 ASP A N 1
ATOM 855 C CA . ASP A 1 115 ? -12.610 13.233 4.907 1.00 88.31 115 ASP A CA 1
ATOM 856 C C . ASP A 1 115 ? -11.485 12.470 5.645 1.00 88.31 115 ASP A C 1
ATOM 858 O O . ASP A 1 115 ? -11.282 12.605 6.852 1.00 88.31 115 ASP A O 1
ATOM 862 N N . CYS A 1 116 ? -10.714 11.673 4.900 1.00 88.44 116 CYS A N 1
ATOM 863 C CA . CYS A 1 116 ? -9.588 10.894 5.397 1.00 88.44 116 CYS A CA 1
ATOM 864 C C . CYS A 1 116 ? -8.264 11.506 4.929 1.00 88.44 116 CYS A C 1
ATOM 866 O O . CYS A 1 116 ? -8.183 12.201 3.913 1.00 88.44 116 CYS A O 1
ATOM 868 N N . LYS A 1 117 ? -7.182 11.202 5.645 1.00 88.25 117 LYS A N 1
ATOM 869 C CA . LYS A 1 117 ? -5.825 11.593 5.250 1.00 88.25 117 LYS A CA 1
ATOM 870 C C . LYS A 1 117 ? -5.008 10.373 4.872 1.00 88.25 117 LYS A C 1
ATOM 872 O O . LYS A 1 117 ? -5.125 9.318 5.487 1.00 88.25 117 LYS A O 1
ATOM 877 N N . ILE A 1 118 ? -4.167 10.517 3.858 1.00 86.56 118 ILE A N 1
ATOM 878 C CA . ILE A 1 118 ? -3.157 9.509 3.542 1.00 86.56 118 ILE A CA 1
ATOM 879 C C . ILE A 1 118 ? -2.014 9.656 4.533 1.00 86.56 118 ILE A C 1
ATOM 881 O O . ILE A 1 118 ? -1.665 10.769 4.929 1.00 86.56 118 ILE A O 1
ATOM 885 N N . VAL A 1 119 ? -1.458 8.526 4.944 1.00 84.50 119 VAL A N 1
ATOM 886 C CA . VAL A 1 119 ? -0.360 8.497 5.899 1.00 84.50 119 VAL A CA 1
ATOM 887 C C . VAL A 1 119 ? 0.933 8.980 5.243 1.00 84.50 119 VAL A C 1
ATOM 889 O O . VAL A 1 119 ? 1.311 8.540 4.153 1.00 84.50 119 VAL A O 1
ATOM 892 N N . GLU A 1 120 ? 1.622 9.891 5.925 1.00 81.44 120 GLU A N 1
ATOM 893 C CA . GLU A 1 120 ? 2.924 10.397 5.500 1.00 81.44 120 GLU A CA 1
ATOM 894 C C . GLU A 1 120 ? 4.007 9.316 5.648 1.00 81.44 120 GLU A C 1
ATOM 896 O O . GLU A 1 120 ? 4.052 8.591 6.639 1.00 81.44 120 GLU A O 1
ATOM 901 N N . GLY A 1 121 ? 4.900 9.210 4.658 1.00 74.38 121 GLY A N 1
ATOM 902 C CA . GLY A 1 121 ? 6.032 8.275 4.693 1.00 74.38 121 GLY A CA 1
ATOM 903 C C . GLY A 1 121 ? 5.764 6.875 4.127 1.00 74.38 121 GLY A C 1
ATOM 904 O O . GLY A 1 121 ? 6.690 6.071 4.086 1.00 74.38 121 GLY A O 1
ATOM 905 N N . VAL A 1 122 ? 4.551 6.581 3.642 1.00 81.75 122 VAL A N 1
ATOM 906 C CA . VAL A 1 122 ? 4.251 5.302 2.968 1.00 81.75 122 VAL A CA 1
ATOM 907 C C . VAL A 1 122 ? 4.776 5.311 1.533 1.00 81.75 122 VAL A C 1
ATOM 909 O O . VAL A 1 122 ? 4.407 6.180 0.727 1.00 81.75 122 VAL A O 1
ATOM 912 N N . LEU A 1 123 ? 5.622 4.326 1.223 1.00 84.38 123 LEU A N 1
ATOM 913 C CA . LEU A 1 123 ? 6.334 4.180 -0.043 1.00 84.38 123 LEU A CA 1
ATOM 914 C C . LEU A 1 123 ? 5.883 2.920 -0.782 1.00 84.38 123 LEU A C 1
ATOM 916 O O . LEU A 1 123 ? 5.931 1.816 -0.253 1.00 84.38 123 LEU A O 1
ATOM 920 N N . SER A 1 124 ? 5.504 3.088 -2.044 1.00 86.75 124 SER A N 1
ATOM 921 C CA . SER A 1 124 ? 5.205 1.980 -2.951 1.00 86.75 124 SER A CA 1
ATOM 922 C C . SER A 1 124 ? 6.410 1.714 -3.853 1.00 86.75 124 SER A C 1
ATOM 924 O O . SER A 1 124 ? 6.800 2.580 -4.642 1.00 86.75 124 SER A O 1
ATOM 926 N N . HIS A 1 125 ? 7.012 0.532 -3.731 1.00 87.94 125 HIS A N 1
ATOM 927 C CA . HIS A 1 125 ? 8.274 0.187 -4.390 1.00 87.94 125 HIS A CA 1
ATOM 928 C C . HIS A 1 125 ? 8.093 -0.597 -5.694 1.00 87.94 125 HIS A C 1
ATOM 930 O O . HIS A 1 125 ? 7.155 -1.377 -5.871 1.00 87.94 125 HIS A O 1
ATOM 936 N N . GLN A 1 126 ? 9.038 -0.412 -6.616 1.00 90.12 126 GLN A N 1
ATOM 937 C CA . GLN A 1 126 ? 9.236 -1.329 -7.733 1.00 90.12 126 GLN A CA 1
ATOM 938 C C . GLN A 1 126 ? 9.825 -2.650 -7.230 1.00 90.12 126 GLN A C 1
ATOM 940 O O . GLN A 1 126 ? 10.796 -2.654 -6.478 1.00 90.12 126 GLN A O 1
ATOM 945 N N . LEU A 1 127 ? 9.307 -3.769 -7.724 1.00 88.69 127 LEU A N 1
ATOM 946 C CA . LEU A 1 127 ? 9.857 -5.093 -7.466 1.00 88.69 127 LEU A CA 1
ATOM 947 C C . LEU A 1 127 ? 10.814 -5.520 -8.578 1.00 88.69 127 LEU A C 1
ATOM 949 O O . LEU A 1 127 ? 10.530 -5.359 -9.769 1.00 88.69 127 LEU A O 1
ATOM 953 N N . LYS A 1 128 ? 11.932 -6.134 -8.188 1.00 88.88 128 LYS A N 1
ATOM 954 C CA . LYS A 1 128 ? 12.814 -6.882 -9.096 1.00 88.88 128 LYS A CA 1
ATOM 955 C C . LYS A 1 128 ? 13.123 -8.248 -8.496 1.00 88.88 128 LYS A C 1
ATOM 957 O O . LYS A 1 128 ? 12.807 -8.532 -7.345 1.00 88.88 128 LYS A O 1
ATOM 962 N N . GLN A 1 129 ? 13.747 -9.113 -9.287 1.00 88.06 129 GLN A N 1
ATOM 963 C CA . GLN A 1 129 ? 14.161 -10.424 -8.803 1.00 88.06 129 GLN A CA 1
ATOM 964 C C . GLN A 1 129 ? 15.123 -10.258 -7.611 1.00 88.06 129 GLN A C 1
ATOM 966 O O . GLN A 1 129 ? 16.172 -9.634 -7.759 1.00 88.06 129 GLN A O 1
ATOM 971 N N . PHE A 1 130 ? 14.750 -10.801 -6.450 1.00 85.38 130 PHE A N 1
ATOM 972 C CA . PHE A 1 130 ? 15.458 -10.687 -5.164 1.00 85.38 130 PHE A CA 1
ATOM 973 C C . PHE A 1 130 ? 15.552 -9.270 -4.570 1.00 85.38 130 PHE A C 1
ATOM 975 O O . PHE A 1 130 ? 16.305 -9.068 -3.620 1.00 85.38 130 PHE A O 1
ATOM 982 N N . VAL A 1 131 ? 14.791 -8.299 -5.087 1.00 86.62 131 VAL A N 1
ATOM 983 C CA . VAL A 1 131 ? 14.796 -6.913 -4.593 1.00 86.62 131 VAL A CA 1
ATOM 984 C C . VAL A 1 131 ? 13.361 -6.463 -4.346 1.00 86.62 131 VAL A C 1
ATOM 986 O O . VAL A 1 131 ? 12.577 -6.325 -5.289 1.00 86.62 131 VAL A O 1
ATOM 989 N N . ILE A 1 132 ? 13.026 -6.251 -3.072 1.00 84.31 132 ILE A N 1
ATOM 990 C CA . ILE A 1 132 ? 11.708 -5.761 -2.641 1.00 84.31 132 ILE A CA 1
ATOM 991 C C . ILE A 1 132 ? 11.610 -4.229 -2.714 1.00 84.31 132 ILE A C 1
ATOM 993 O O . ILE A 1 132 ? 10.528 -3.680 -2.888 1.00 84.31 132 ILE A O 1
ATOM 997 N N . ASP A 1 133 ? 12.750 -3.549 -2.636 1.00 82.19 133 ASP A N 1
ATOM 998 C CA . ASP A 1 133 ? 12.921 -2.104 -2.534 1.00 82.19 133 ASP A CA 1
ATOM 999 C C . ASP A 1 133 ? 13.634 -1.539 -3.772 1.00 82.19 133 ASP A C 1
ATOM 1001 O O . ASP A 1 133 ? 14.766 -1.058 -3.736 1.00 82.19 133 ASP A O 1
ATOM 1005 N N . GLY A 1 134 ? 12.972 -1.606 -4.926 1.00 83.88 134 GLY A N 1
ATOM 1006 C CA . GLY A 1 134 ? 13.513 -1.048 -6.161 1.00 83.88 134 GLY A CA 1
ATOM 1007 C C . GLY A 1 134 ? 13.631 0.482 -6.146 1.00 83.88 134 GLY A C 1
ATOM 1008 O O . GLY A 1 134 ? 12.933 1.188 -5.422 1.00 83.88 134 GLY A O 1
ATOM 1009 N N . ASN A 1 135 ? 14.488 0.999 -7.032 1.00 82.38 135 ASN A N 1
ATOM 1010 C CA . ASN A 1 135 ? 14.813 2.429 -7.120 1.00 82.38 135 ASN A CA 1
ATOM 1011 C C . ASN A 1 135 ? 13.625 3.323 -7.512 1.00 82.38 135 ASN A C 1
ATOM 1013 O O . ASN A 1 135 ? 13.607 4.500 -7.164 1.00 82.38 135 ASN A O 1
ATOM 1017 N N . LYS A 1 136 ? 12.661 2.804 -8.287 1.00 84.81 136 LYS A N 1
ATOM 1018 C CA . LYS A 1 136 ? 11.466 3.565 -8.671 1.00 84.81 136 LYS A CA 1
ATOM 1019 C C . LYS A 1 136 ? 10.429 3.451 -7.556 1.00 84.81 136 LYS A C 1
ATOM 1021 O O . LYS A 1 136 ? 9.957 2.354 -7.265 1.00 84.81 136 LYS A O 1
ATOM 1026 N N . VAL A 1 137 ? 10.064 4.591 -6.976 1.00 85.12 137 VAL A N 1
ATOM 1027 C CA .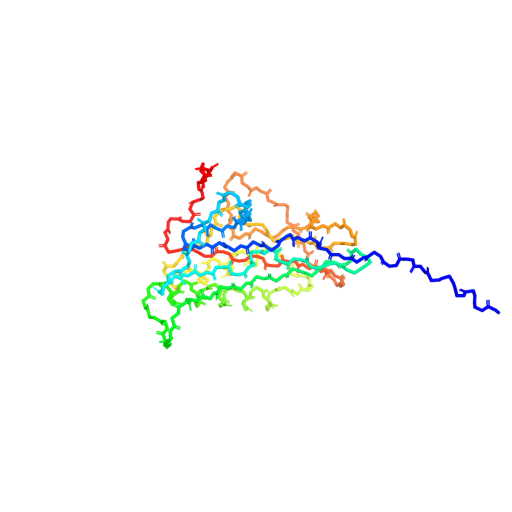 VAL A 1 137 ? 9.161 4.673 -5.823 1.00 85.12 137 VAL A CA 1
ATOM 1028 C C . VAL A 1 137 ? 8.004 5.624 -6.119 1.00 85.12 137 VAL A C 1
ATOM 1030 O O . VAL A 1 137 ? 8.178 6.671 -6.754 1.00 85.12 137 VAL A O 1
ATOM 1033 N N . VAL A 1 138 ? 6.813 5.261 -5.650 1.00 83.44 138 VAL A N 1
ATOM 1034 C CA . VAL A 1 138 ? 5.630 6.126 -5.635 1.00 83.44 138 VAL A CA 1
ATOM 1035 C C . VAL A 1 138 ? 5.375 6.560 -4.196 1.00 83.44 138 VAL A C 1
ATOM 1037 O O . VAL A 1 138 ? 5.204 5.724 -3.310 1.00 83.44 138 VAL A O 1
ATOM 1040 N N . LEU A 1 139 ? 5.371 7.874 -3.965 1.00 82.38 139 LEU A N 1
ATOM 1041 C CA . LEU A 1 139 ? 5.005 8.446 -2.672 1.00 82.38 139 LEU A CA 1
ATOM 1042 C C . LEU A 1 139 ? 3.489 8.457 -2.508 1.00 82.38 139 LEU A C 1
ATOM 1044 O O . LEU A 1 139 ? 2.768 8.820 -3.436 1.00 82.38 139 LEU A O 1
ATOM 1048 N N . SER A 1 140 ? 3.014 8.161 -1.304 1.00 75.88 140 SER A N 1
ATOM 1049 C CA . SER A 1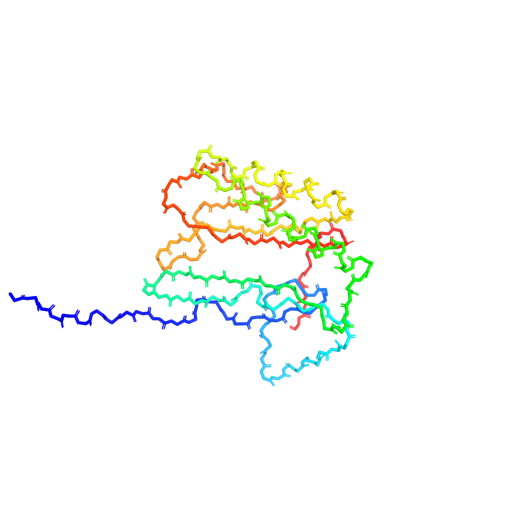 140 ? 1.595 8.326 -0.968 1.00 75.88 140 SER A CA 1
ATOM 1050 C C . SER A 1 140 ? 1.262 9.785 -0.612 1.00 75.88 140 SER A C 1
ATOM 1052 O O . SER A 1 140 ? 0.212 10.305 -0.993 1.00 75.88 140 SER A O 1
ATOM 1054 N N . VAL A 1 141 ? 2.197 10.492 0.037 1.00 75.31 141 VAL A N 1
ATOM 1055 C CA . VAL A 1 141 ? 2.101 11.929 0.349 1.00 75.31 141 VAL A CA 1
ATOM 1056 C C . VAL A 1 141 ? 3.376 12.654 -0.061 1.00 75.31 141 VAL A C 1
ATOM 1058 O O . VAL A 1 141 ? 4.479 12.161 0.161 1.00 75.31 141 VAL A O 1
ATOM 1061 N N . LEU A 1 142 ? 3.220 13.846 -0.641 1.00 67.94 142 LEU A N 1
ATOM 1062 C CA . LEU A 1 142 ? 4.333 14.758 -0.890 1.00 67.94 142 LEU A CA 1
ATOM 1063 C C . LEU A 1 142 ? 4.644 15.504 0.410 1.00 67.94 142 LEU A C 1
ATOM 1065 O O . LEU A 1 142 ? 3.888 16.392 0.799 1.00 67.94 142 LEU A O 1
ATOM 1069 N N . SER A 1 143 ? 5.747 15.161 1.071 1.00 63.16 143 SER A N 1
ATOM 1070 C CA . SER A 1 143 ? 6.262 15.932 2.204 1.00 63.16 143 SER A CA 1
ATOM 1071 C C . SER A 1 143 ? 7.527 16.701 1.787 1.00 63.16 143 SER A C 1
ATOM 1073 O O . SER A 1 143 ? 8.267 16.255 0.906 1.00 63.16 143 SER A O 1
ATOM 1075 N N . PRO A 1 144 ? 7.821 17.868 2.392 1.00 58.47 144 PRO A N 1
ATOM 1076 C CA . PRO A 1 144 ? 9.069 18.592 2.130 1.00 58.47 144 PRO A CA 1
ATOM 1077 C C . PRO A 1 144 ? 10.324 17.784 2.492 1.00 58.47 144 PRO A C 1
ATOM 1079 O O . PRO A 1 144 ? 11.388 18.023 1.919 1.00 58.47 144 PRO A O 1
ATOM 1082 N N . GLU A 1 145 ? 10.181 16.852 3.436 1.00 60.22 145 GLU A N 1
ATOM 1083 C CA . GLU A 1 145 ? 11.248 16.027 4.006 1.00 60.22 145 GLU A CA 1
ATOM 1084 C C . GLU A 1 145 ? 11.523 14.762 3.180 1.00 60.22 145 GLU A C 1
ATOM 1086 O O . GLU A 1 145 ? 12.658 14.291 3.137 1.00 60.22 145 GLU A O 1
ATOM 1091 N N . THR A 1 146 ? 10.519 14.233 2.473 1.00 62.38 146 THR A N 1
ATOM 1092 C CA . THR A 1 146 ? 10.634 13.015 1.664 1.00 62.38 146 THR A CA 1
ATOM 1093 C C . THR A 1 146 ? 10.485 13.357 0.187 1.00 62.38 146 THR A C 1
ATOM 1095 O O . THR A 1 146 ? 9.382 13.495 -0.341 1.00 62.38 146 THR A O 1
ATOM 1098 N N . ARG A 1 147 ? 11.619 13.493 -0.506 1.00 61.56 147 ARG A N 1
ATOM 1099 C CA . ARG A 1 147 ? 11.656 13.676 -1.961 1.00 61.56 147 ARG A CA 1
ATOM 1100 C C . ARG A 1 147 ? 12.017 12.360 -2.630 1.00 61.56 147 ARG A C 1
ATOM 1102 O O . ARG A 1 147 ? 13.061 11.792 -2.330 1.00 61.56 147 ARG A O 1
ATOM 1109 N N . VAL A 1 148 ? 11.171 11.916 -3.552 1.00 68.00 148 VAL A N 1
ATOM 1110 C CA . VAL A 1 148 ? 11.517 10.863 -4.513 1.00 68.00 148 VAL A CA 1
ATOM 1111 C C . VAL A 1 148 ? 11.715 11.489 -5.882 1.00 68.00 148 VAL A C 1
ATOM 1113 O O . VAL A 1 148 ? 11.099 12.510 -6.201 1.00 68.00 148 VAL A O 1
ATOM 1116 N N . ASP A 1 149 ? 12.575 10.869 -6.679 1.00 75.00 149 ASP A N 1
ATOM 1117 C CA . ASP A 1 149 ? 12.790 11.284 -8.055 1.00 75.00 149 ASP A CA 1
ATOM 1118 C C . ASP A 1 149 ? 11.530 11.056 -8.899 1.00 75.00 149 ASP A C 1
ATOM 1120 O O . ASP A 1 149 ? 10.732 10.140 -8.662 1.00 75.00 149 ASP A O 1
ATOM 1124 N N . ASP A 1 150 ? 11.355 11.905 -9.911 1.00 77.00 150 ASP A N 1
ATOM 1125 C CA . ASP A 1 150 ? 10.298 11.721 -10.897 1.00 77.00 150 ASP A CA 1
ATOM 1126 C C . ASP A 1 150 ? 10.577 10.449 -11.692 1.00 77.00 150 ASP A C 1
ATOM 1128 O O . ASP A 1 150 ? 11.543 10.371 -12.452 1.00 77.00 150 ASP A O 1
ATOM 1132 N N . ALA A 1 151 ? 9.711 9.455 -11.517 1.00 80.25 151 ALA A N 1
ATOM 1133 C CA . ALA A 1 151 ? 9.799 8.182 -12.207 1.00 80.25 151 ALA A CA 1
ATOM 1134 C C . ALA A 1 151 ? 8.634 8.045 -13.186 1.00 80.25 151 ALA A C 1
ATOM 1136 O O . ALA A 1 151 ? 7.473 8.285 -12.840 1.00 80.25 151 ALA A O 1
ATOM 1137 N N . GLU A 1 152 ? 8.960 7.642 -14.410 1.00 87.69 152 GLU A N 1
ATOM 1138 C CA . GLU A 1 152 ? 7.994 7.215 -15.416 1.00 87.69 152 GLU A CA 1
ATOM 1139 C C . GLU A 1 152 ? 7.887 5.687 -15.386 1.00 87.69 152 GLU A C 1
ATOM 1141 O O . GLU A 1 152 ? 8.901 4.982 -15.303 1.00 87.69 152 GLU A O 1
ATOM 1146 N N . PHE A 1 153 ? 6.655 5.182 -15.417 1.00 88.94 153 PHE A N 1
ATOM 1147 C CA . PHE A 1 153 ? 6.390 3.748 -15.475 1.00 88.94 153 PHE A CA 1
ATOM 1148 C C . PHE A 1 153 ? 6.679 3.213 -16.881 1.00 88.94 153 PHE A C 1
ATOM 1150 O O . PHE A 1 153 ? 6.260 3.804 -17.881 1.00 88.94 153 PHE A O 1
ATOM 1157 N N . GLU A 1 154 ? 7.345 2.069 -16.961 1.00 88.75 154 GLU A N 1
ATOM 1158 C CA . GLU A 1 154 ? 7.699 1.384 -18.204 1.00 88.75 154 GLU A CA 1
ATOM 1159 C C . GLU A 1 154 ? 6.953 0.047 -18.339 1.00 88.75 154 GLU A C 1
ATOM 1161 O O . GLU A 1 154 ? 6.381 -0.492 -17.390 1.00 88.75 154 GLU A O 1
ATOM 1166 N N . GLU A 1 155 ? 6.926 -0.496 -19.556 1.00 88.94 155 GLU A N 1
ATOM 1167 C CA . GLU A 1 155 ? 6.368 -1.826 -19.798 1.00 88.94 155 GLU A CA 1
ATOM 1168 C C . GLU A 1 155 ? 7.227 -2.910 -19.132 1.00 88.94 155 GLU A C 1
ATOM 1170 O O . GLU A 1 155 ? 8.454 -2.841 -19.142 1.00 88.94 155 GLU A O 1
ATOM 1175 N N . ASN A 1 156 ? 6.574 -3.958 -18.619 1.00 87.69 156 ASN A N 1
ATOM 1176 C CA . ASN A 1 156 ? 7.194 -5.087 -17.904 1.00 87.69 156 ASN A CA 1
ATOM 1177 C C . ASN A 1 156 ? 7.776 -4.751 -16.520 1.00 87.69 156 ASN A C 1
ATOM 11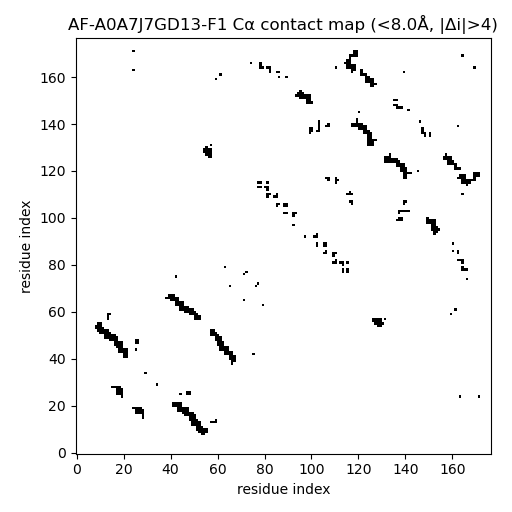79 O O . ASN A 1 156 ? 8.495 -5.568 -15.944 1.00 87.69 156 ASN A O 1
ATOM 1183 N N . GLU A 1 157 ? 7.448 -3.588 -15.961 1.00 88.75 157 GLU A N 1
ATOM 1184 C CA . GLU A 1 157 ? 7.762 -3.278 -14.570 1.00 88.75 157 GLU A CA 1
ATOM 1185 C C . GLU A 1 157 ? 6.695 -3.834 -13.619 1.00 88.75 157 GLU A C 1
ATOM 1187 O O . GLU A 1 157 ? 5.504 -3.863 -13.931 1.00 88.75 157 GLU A O 1
ATOM 1192 N N . VAL A 1 158 ? 7.134 -4.266 -12.436 1.00 90.00 158 VAL A N 1
ATOM 1193 C CA . VAL A 1 158 ? 6.266 -4.773 -11.369 1.00 90.00 158 VAL A CA 1
ATOM 1194 C C . VAL A 1 158 ? 6.376 -3.832 -10.179 1.00 90.00 158 VAL A C 1
ATOM 1196 O O . VAL A 1 158 ? 7.476 -3.423 -9.819 1.00 90.00 158 VAL A O 1
ATOM 1199 N N . TYR A 1 159 ? 5.245 -3.498 -9.565 1.00 89.19 159 TYR A N 1
ATOM 1200 C CA . TYR A 1 159 ? 5.171 -2.590 -8.425 1.00 89.19 159 TYR A CA 1
ATOM 1201 C C . TYR A 1 159 ? 4.319 -3.187 -7.313 1.00 89.19 159 TYR A C 1
ATOM 1203 O O . TYR A 1 159 ? 3.293 -3.814 -7.583 1.00 89.19 159 TYR A O 1
ATOM 1211 N N . THR A 1 160 ? 4.719 -2.939 -6.071 1.00 88.75 160 THR A N 1
ATOM 1212 C CA . THR A 1 160 ? 3.853 -3.079 -4.897 1.00 88.75 160 THR A CA 1
ATOM 1213 C C . THR A 1 160 ? 3.247 -1.732 -4.586 1.00 88.75 160 THR A C 1
ATOM 1215 O O . THR A 1 160 ? 3.975 -0.760 -4.378 1.00 88.75 160 THR A O 1
ATOM 1218 N N . ILE A 1 161 ? 1.922 -1.690 -4.557 1.00 88.06 161 ILE A N 1
ATOM 1219 C CA . ILE A 1 161 ? 1.169 -0.491 -4.225 1.00 88.06 161 ILE A CA 1
ATOM 1220 C C . ILE A 1 161 ? 0.649 -0.652 -2.815 1.00 88.06 161 ILE A C 1
ATOM 1222 O O . ILE A 1 161 ? -0.218 -1.488 -2.567 1.00 88.06 161 ILE A O 1
ATOM 1226 N N . ASP A 1 162 ? 1.212 0.144 -1.922 1.00 87.69 162 ASP A N 1
ATOM 1227 C CA . ASP A 1 162 ? 0.829 0.208 -0.525 1.00 87.69 162 ASP A CA 1
ATOM 1228 C C . ASP A 1 162 ? 0.095 1.524 -0.266 1.00 87.69 162 ASP A C 1
ATOM 1230 O O . ASP A 1 162 ? 0.617 2.611 -0.531 1.00 87.69 162 ASP A O 1
ATOM 1234 N N . ILE A 1 163 ? -1.149 1.406 0.194 1.00 87.31 163 ILE A N 1
ATOM 1235 C CA . ILE A 1 163 ? -2.056 2.524 0.434 1.00 87.31 163 ILE A CA 1
ATOM 1236 C C . ILE A 1 163 ? -2.524 2.440 1.874 1.00 87.31 163 ILE A C 1
ATOM 1238 O O . ILE A 1 163 ? -3.305 1.560 2.237 1.00 87.31 163 ILE A O 1
ATOM 1242 N N . VAL A 1 164 ? -2.114 3.424 2.668 1.00 87.38 164 VAL A N 1
ATOM 1243 C CA . VAL A 1 164 ? -2.546 3.545 4.056 1.00 87.38 164 VAL A CA 1
ATOM 1244 C C . VAL A 1 164 ? -3.267 4.870 4.246 1.00 87.38 164 VAL A C 1
ATOM 1246 O O . VAL A 1 164 ? -2.707 5.955 4.064 1.00 87.38 164 VAL A O 1
ATOM 1249 N N . THR A 1 165 ? -4.537 4.770 4.617 1.00 88.31 165 THR A N 1
ATOM 1250 C CA . THR A 1 165 ? -5.392 5.893 4.997 1.00 88.31 165 THR A CA 1
ATOM 1251 C C . THR A 1 165 ? -5.550 5.936 6.514 1.00 88.31 165 THR A C 1
ATOM 1253 O O . THR A 1 165 ? -5.488 4.924 7.212 1.00 88.31 165 THR A O 1
ATOM 1256 N N . SER A 1 166 ? -5.759 7.136 7.038 1.00 87.06 166 SER A N 1
ATOM 1257 C CA . SER A 1 166 ? -6.006 7.407 8.445 1.00 87.06 166 SER A CA 1
ATOM 1258 C C . SER A 1 166 ? -7.207 8.336 8.582 1.00 87.06 166 SER A C 1
ATOM 1260 O O . SER A 1 166 ? -7.368 9.283 7.812 1.00 87.06 166 SER A O 1
ATOM 1262 N N . THR A 1 167 ? -8.025 8.088 9.601 1.00 86.81 167 THR A N 1
ATOM 1263 C CA . THR A 1 167 ? -9.079 9.009 10.052 1.00 86.81 167 THR A CA 1
ATOM 1264 C C . THR A 1 167 ? -8.520 10.187 10.860 1.00 86.81 167 THR A C 1
ATOM 1266 O O . THR A 1 167 ? -9.256 11.111 11.191 1.00 86.81 167 THR A O 1
ATOM 1269 N N . GLY A 1 168 ? -7.238 10.137 11.241 1.00 82.50 168 GLY A N 1
ATOM 1270 C CA . GLY A 1 168 ? -6.566 11.153 12.048 1.00 82.50 168 GLY A CA 1
ATOM 1271 C C . GLY A 1 168 ? -5.745 12.141 11.218 1.00 82.50 168 GLY A C 1
ATOM 1272 O O . GLY A 1 168 ? -6.036 12.430 10.060 1.00 82.50 168 GLY A O 1
ATOM 1273 N N . GLU A 1 169 ? -4.671 12.666 11.813 1.00 79.38 169 GLU A N 1
ATOM 1274 C CA . GLU A 1 169 ? -3.816 13.664 11.156 1.00 79.38 169 GLU A CA 1
ATOM 1275 C C . GLU A 1 169 ? -2.906 13.098 10.055 1.00 79.38 169 GLU A C 1
ATOM 1277 O O . GLU A 1 169 ? -2.327 13.885 9.310 1.00 79.38 169 GLU A O 1
ATOM 1282 N N . GLY A 1 170 ? -2.789 11.770 9.931 1.00 75.00 170 GLY A N 1
ATOM 1283 C CA . GLY A 1 170 ? -1.910 11.112 8.954 1.00 75.00 170 GLY A CA 1
ATOM 1284 C C . GLY A 1 170 ? -0.427 11.082 9.348 1.00 75.00 170 GLY A C 1
ATOM 1285 O O . GLY A 1 170 ? 0.399 10.616 8.568 1.00 75.00 170 GLY A O 1
ATOM 1286 N N . LYS A 1 171 ? -0.085 11.542 10.559 1.00 79.69 171 LYS A N 1
ATOM 1287 C CA . LYS A 1 171 ? 1.280 11.517 11.099 1.00 79.69 171 LYS A CA 1
ATOM 1288 C C . LYS A 1 171 ? 1.548 10.225 11.857 1.00 79.69 171 LYS A C 1
ATOM 1290 O O . LYS A 1 171 ? 0.800 9.869 12.767 1.00 79.69 171 LYS A O 1
ATOM 1295 N N . VAL A 1 172 ? 2.638 9.554 11.500 1.00 79.00 172 VAL A N 1
ATOM 1296 C CA . VAL A 1 172 ? 3.083 8.327 12.165 1.00 79.00 172 VAL A CA 1
ATOM 1297 C C . VAL A 1 172 ? 3.992 8.682 13.334 1.00 79.00 172 VAL A C 1
ATOM 1299 O O . VAL A 1 172 ? 4.879 9.525 13.213 1.00 79.00 172 VAL A O 1
ATOM 1302 N N . ILE A 1 173 ? 3.785 8.012 14.464 1.00 80.06 173 ILE A N 1
ATOM 1303 C CA . ILE A 1 173 ? 4.716 8.015 15.591 1.00 80.06 173 ILE A CA 1
ATOM 1304 C C . ILE A 1 173 ? 5.248 6.601 15.792 1.00 80.06 173 ILE A C 1
ATOM 1306 O O . ILE A 1 173 ? 4.530 5.622 15.583 1.00 80.06 173 ILE A O 1
ATOM 1310 N N . MET A 1 174 ? 6.506 6.491 16.212 1.00 72.50 174 MET A N 1
ATOM 1311 C CA . MET A 1 174 ? 7.068 5.207 16.615 1.00 72.50 174 MET A CA 1
ATOM 1312 C C . MET A 1 174 ? 6.374 4.751 17.898 1.00 72.50 174 MET A C 1
ATOM 1314 O O . MET A 1 174 ? 6.494 5.398 18.939 1.00 72.50 174 MET A O 1
ATOM 1318 N N . LEU A 1 175 ? 5.646 3.639 17.821 1.00 64.00 175 LEU A N 1
ATOM 1319 C CA . LEU A 1 175 ? 5.141 2.952 19.002 1.00 64.00 175 LEU A CA 1
ATOM 1320 C C . LEU A 1 175 ? 6.335 2.297 19.703 1.00 64.00 175 LEU A C 1
ATOM 1322 O O . LEU A 1 175 ? 6.968 1.401 19.149 1.00 64.00 175 LEU A O 1
ATOM 1326 N N . ALA A 1 176 ? 6.667 2.774 20.902 1.00 46.78 176 ALA A N 1
ATOM 1327 C CA . ALA A 1 176 ? 7.580 2.063 21.785 1.00 46.78 176 ALA A CA 1
ATOM 1328 C C . ALA A 1 176 ? 6.843 0.818 22.301 1.00 46.78 176 ALA A C 1
ATOM 1330 O O . ALA A 1 176 ? 5.933 0.947 23.121 1.00 46.78 176 ALA A O 1
ATOM 1331 N N . MET A 1 177 ? 7.190 -0.352 21.763 1.00 43.06 177 MET A N 1
ATOM 1332 C CA . MET A 1 177 ? 6.752 -1.660 22.261 1.00 43.06 177 MET A CA 1
ATOM 1333 C C . MET A 1 177 ? 7.908 -2.366 22.953 1.00 43.06 177 MET A C 1
ATOM 1335 O O . MET A 1 177 ? 9.037 -2.295 22.414 1.00 43.06 177 MET A O 1
#

Nearest PDB structures (foldseek):
  4v8t-assembly1_t  TM=9.316E-01  e=3.209E-11  Saccharomyces cerevisiae S288C
  2dfi-assembly1_B  TM=9.189E-01  e=2.502E-08  Pyrococcus furiosus
  4fuk-assembly1_B  TM=9.166E-01  e=3.563E-08  Trypanosoma brucei brucei TREU927
  4fuk-assembly1_A  TM=9.226E-01  e=6.056E-08  Trypanosoma brucei brucei TREU927
  4fo8-assembly1_B  TM=8.936E-01  e=9.148E-08  Pseudomonas aeruginosa PAO1
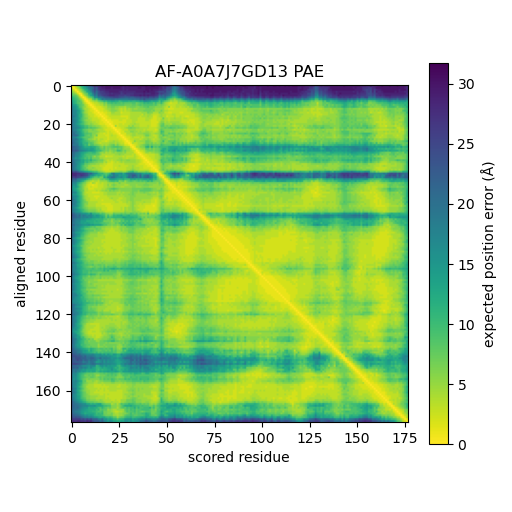
Sequence (177 aa):
MYKNVKKKIERGVAFPTCVSVNNTLCHFSPLASNEVVLEEGDMVKICSDMGCHIDGFIAVVAHTHVLQGGPVTGSQADVIAAANTAAEVALRLLRPRRKNKDVTEAIQKVAAAYDCKIVEGVLSHQLKQFVIDGNKVVLSVLSPETRVDDAEFEENEVYTIDIVTSTGEGKVIMLAM

Organism: Camellia sinensis (NCBI:txid4442)

Radius of gyration: 18.14 Å; Cα contacts (8 Å, |Δi|>4): 329; chains: 1; bounding box: 43×53×49 Å

Secondary structure (DSSP, 8-state):
----------EEEEE---EEETT--S-----TT------TT-EEEEEEEEEEEETTEEEEEEEEEE-SSS---SHHHHHHHHHHHHHHHHHHH--TT-BHHHHHHHHHHHHHHTT-EEPTT-EEEEEBTTBSS-S-EEESS--SS------B--TT-EE-----EESS---------

InterPro domains:
  IPR000994 Peptidase M24 [PF00557] (5-163)
  IPR036005 Creatinase/aminopeptidase-like [G3DSA:3.90.230.10] (1-177)
  IPR036005 Creatinase/aminopeptidase-like [SSF55920] (5-173)
  IPR047113 Proliferation-associated protein 2G4/ARX1 [PTHR10804] (1-173)

Foldseek 3Di:
DPPPPVPPKDKDWPWDWAKAKDPRFDDHDDDPVDDDDDDQQIWIWGFPTGWIDTSQFIDGDIDIDTRYDDDDDDPVNLQNVLQVVLVVQLVVQQDAFGKLVVSLVSSQVSQVVSLKGWAFPDKKAWGDRNDPHHLDIRGNYDDPVDDHDIDGHHPPIHIGDRTHIGNDPNYDDDDDD

Solvent-accessible surface area (backbone atoms only — not comparable to full-atom values): 10347 Å² total; per-residue (Å²): 133,86,78,83,70,78,72,81,69,50,66,51,75,65,31,68,74,16,58,14,53,65,87,46,81,60,81,37,60,74,54,99,88,55,85,80,84,89,55,84,68,39,40,36,29,49,17,71,30,37,15,39,24,53,65,34,43,70,50,69,50,65,44,78,47,60,45,59,94,71,89,74,69,62,72,69,34,39,37,50,50,24,33,52,50,24,51,55,50,40,60,71,53,70,38,63,79,31,48,35,65,63,41,24,56,50,36,43,53,39,19,55,74,49,76,24,28,53,28,56,82,42,67,17,24,22,47,43,76,73,35,76,76,34,92,52,51,32,51,43,43,93,46,99,87,58,81,74,71,93,37,67,40,55,84,94,69,46,70,49,85,60,74,57,57,28,82,60,91,19,75,80,74,87,79,90,126

pLDDT: mean 81.56, std 10.86, range [37.59, 92.5]

Mean predicted aligned error: 7.82 Å